Protein AF-A0A0G4GQ30-F1 (afdb_monomer)

Nearest PDB structures (foldseek):
  1yn9-assembly1_A  TM=5.315E-01  e=9.482E-03  Autographa californica nucleopolyhedrovirus
  4jmk-assembly1_A  TM=5.153E-01  e=1.450E-02  Homo sapiens
  6g85-assembly1_A  TM=5.962E-01  e=6.216E-02  Saccharomyces cerevisiae S288C
  6g85-assembly1_B  TM=5.028E-01  e=2.502E-02  Saccharomyces cerevisiae S288C
  3qi7-assembly2_B  TM=3.584E-01  e=1.852E-01  Clostridioides difficile 630

InterPro domains:
  IPR016130 Protein-tyrosine phosphatase, active site [PS00383] (179-189)
  IPR029021 Protein-tyrosine phosphatase-like [G3DSA:3.90.190.10] (105-233)
  IPR029021 Protein-tyrosine phosphatase-like [SSF52799] (145-229)

Foldseek 3Di:
DDDDDDDDDDDDPPPPPDVAFDEWDLVLWAWQDADPVQLATEIEGAQQWDQDPVRDIARNVVVVLVSVQVNCVVVVHHRDPDAAEEEEEQADPVVDPNSVVSVVNVVVVCVVCVRNHDYHDQHDDFAPDALVVDDPVVSLVCLQVVCPPPPSSLVVVLVVVVCVNVDHDPVSHYYYYYYHYRGSAQRVLLSSLLNCLVPHPAANVRSVVVSVVSPHDDVRSVRRSLSSQSSCVNHVVRNRPRDDPVDDPPPDPDPDPPDD

pLDDT: mean 89.74, std 17.44, range [36.84, 98.88]

Organism: Vitrella brassicaformis (strain CCMP3155) (NCBI:txid1169540)

Sequence (260 aa):
MMWILFASVVVALLVSVSASVEDLNYARVRLLDHNSTTGHFLFRGNQPQRRGSDGHEQFAWSVLYEYLYSRAREQSLILDASFELWVFSLLLPSNGEGESAALELEQDFFSENPEVGKLHEWPLKGDEKRPYSLPEAERNRLASSLPEWQVDHLNKKVTSLHELLHKVNPAGVSRVLYFHCGHGQDRTGELAGAYRLKYTTDSFADVWRENKEMGMDVPENINALLWYCLYLEQSEGMPRGCYDVSKPPAQAPETAEVFS

Structure (mmCIF, N/CA/C/O backbone):
data_AF-A0A0G4GQ30-F1
#
_entry.id   AF-A0A0G4GQ30-F1
#
loop_
_atom_site.group_PDB
_atom_site.id
_atom_site.type_symbol
_atom_site.label_atom_id
_atom_site.label_alt_id
_atom_site.label_comp_id
_atom_site.label_asym_id
_atom_site.label_entity_id
_atom_s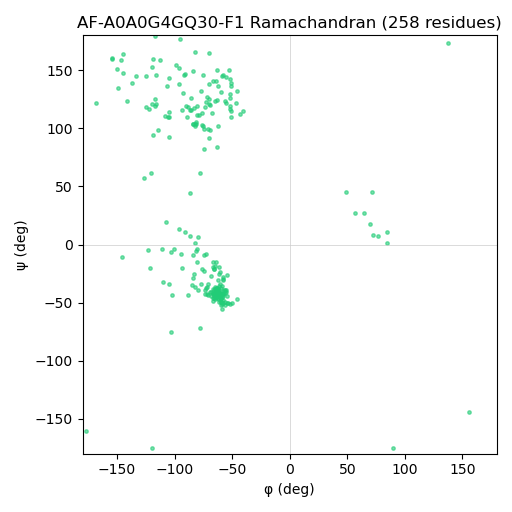ite.label_seq_id
_atom_site.pdbx_PDB_ins_code
_atom_site.Cartn_x
_atom_site.Cartn_y
_atom_site.Cartn_z
_atom_site.occupancy
_atom_site.B_iso_or_equiv
_atom_site.auth_seq_id
_atom_site.auth_comp_id
_atom_site.auth_asym_id
_atom_site.auth_atom_id
_atom_site.pdbx_PDB_model_num
ATOM 1 N N . MET A 1 1 ? 59.679 -22.567 42.091 1.00 39.69 1 MET A N 1
ATOM 2 C CA . MET A 1 1 ? 59.368 -22.515 40.642 1.00 39.69 1 MET A CA 1
ATOM 3 C C . MET A 1 1 ? 58.334 -23.600 40.402 1.00 39.69 1 MET A C 1
ATOM 5 O O . MET A 1 1 ? 58.617 -24.719 40.777 1.00 39.69 1 MET A O 1
ATOM 9 N N . MET A 1 2 ? 57.118 -23.394 39.912 1.00 38.12 2 MET A N 1
ATOM 10 C CA . MET A 1 2 ? 56.552 -22.336 39.084 1.00 38.12 2 MET A CA 1
ATOM 11 C C . MET A 1 2 ? 55.026 -22.559 39.133 1.00 38.12 2 MET A C 1
ATOM 13 O O . MET A 1 2 ? 54.581 -23.658 38.822 1.00 38.12 2 MET A O 1
ATOM 17 N N . TRP A 1 3 ? 54.240 -21.578 39.582 1.00 37.69 3 TRP A N 1
ATOM 18 C CA . TRP A 1 3 ? 52.775 -21.625 39.493 1.00 37.69 3 TRP A CA 1
ATOM 19 C C . TRP A 1 3 ? 52.373 -20.905 38.205 1.00 37.69 3 TRP A C 1
ATOM 21 O O . TRP A 1 3 ? 52.654 -19.717 38.060 1.00 37.69 3 TRP A O 1
ATOM 31 N N . ILE A 1 4 ? 51.776 -21.624 37.254 1.00 47.50 4 ILE A N 1
ATOM 32 C CA . ILE A 1 4 ? 51.250 -21.048 36.012 1.00 47.50 4 ILE A CA 1
ATOM 33 C C . ILE A 1 4 ? 49.800 -20.635 36.279 1.00 47.50 4 ILE A C 1
ATOM 35 O O . ILE A 1 4 ? 48.926 -21.479 36.464 1.00 47.50 4 ILE A O 1
ATOM 39 N N . LEU A 1 5 ? 49.566 -19.324 36.329 1.00 46.81 5 LEU A N 1
ATOM 40 C CA . LEU A 1 5 ? 48.243 -18.705 36.326 1.00 46.81 5 LEU A CA 1
ATOM 41 C C . LEU A 1 5 ? 47.686 -18.743 34.897 1.00 46.81 5 LEU A C 1
ATOM 43 O O . LEU A 1 5 ? 48.203 -18.064 34.013 1.00 46.81 5 LEU A O 1
ATOM 47 N N . PHE A 1 6 ? 46.625 -19.516 34.673 1.00 44.44 6 PHE A N 1
ATOM 48 C CA . PHE A 1 6 ? 45.812 -19.412 33.461 1.00 44.44 6 PHE A CA 1
ATOM 49 C C . PHE A 1 6 ? 44.811 -18.263 33.626 1.00 44.44 6 PHE A C 1
ATOM 51 O O . PHE A 1 6 ? 43.806 -18.394 34.323 1.00 44.44 6 PHE A O 1
ATOM 58 N N . ALA A 1 7 ? 45.087 -17.128 32.985 1.00 46.69 7 ALA A N 1
ATOM 59 C CA . ALA A 1 7 ? 44.111 -16.061 32.805 1.00 46.69 7 ALA A CA 1
ATOM 60 C C . ALA A 1 7 ? 43.201 -16.417 31.620 1.00 46.69 7 ALA A C 1
ATOM 62 O O . ALA A 1 7 ? 43.647 -16.445 30.475 1.00 46.69 7 ALA A O 1
ATOM 63 N N . SER A 1 8 ? 41.931 -16.714 31.897 1.00 47.38 8 SER A N 1
ATOM 64 C CA . SER A 1 8 ? 40.913 -16.912 30.861 1.00 47.38 8 SER A CA 1
ATOM 65 C C . SER A 1 8 ? 40.355 -15.551 30.450 1.00 47.38 8 SER A C 1
ATOM 67 O O . SER A 1 8 ? 39.584 -14.945 31.190 1.00 47.38 8 SER A O 1
ATOM 69 N N . VAL A 1 9 ? 40.769 -15.056 29.284 1.00 47.81 9 VAL A N 1
ATOM 70 C CA . VAL A 1 9 ? 40.166 -13.881 28.644 1.00 47.81 9 VAL A CA 1
ATOM 71 C C . VAL A 1 9 ? 38.905 -14.349 27.921 1.00 47.81 9 VAL A C 1
ATOM 73 O O . VAL A 1 9 ? 38.982 -15.007 26.887 1.00 47.81 9 VAL A O 1
ATOM 76 N N . VAL A 1 10 ? 37.737 -14.035 28.480 1.00 49.97 10 VAL A N 1
ATOM 77 C CA . VAL A 1 10 ? 36.449 -14.205 27.798 1.00 49.97 10 VAL A CA 1
ATOM 78 C C . VAL A 1 10 ? 36.229 -12.974 26.922 1.00 49.97 10 VAL A C 1
ATOM 80 O O . VAL A 1 10 ? 35.916 -11.897 27.423 1.00 49.97 10 VAL A O 1
ATOM 83 N N . VAL A 1 11 ? 36.428 -13.119 25.611 1.00 50.41 11 VAL A N 1
ATOM 84 C CA . VAL A 1 11 ? 36.052 -12.100 24.622 1.00 50.41 11 VAL A CA 1
ATOM 85 C C . VAL A 1 11 ? 34.562 -12.264 24.335 1.00 50.41 11 VAL A C 1
ATOM 87 O O . VAL A 1 11 ? 34.153 -13.199 23.650 1.00 50.41 11 VAL A O 1
ATOM 90 N N . ALA A 1 12 ? 33.740 -11.374 24.886 1.00 49.25 12 ALA A N 1
ATOM 91 C CA . ALA A 1 12 ? 32.333 -11.274 24.523 1.00 49.25 12 ALA A CA 1
ATOM 92 C C . ALA A 1 12 ? 32.218 -10.570 23.161 1.00 49.25 12 ALA A C 1
ATOM 94 O O . ALA A 1 12 ? 32.368 -9.353 23.064 1.00 49.25 12 ALA A O 1
ATOM 95 N N . LEU A 1 13 ? 31.983 -11.344 22.100 1.00 45.12 13 LEU A N 1
ATOM 96 C CA . LEU A 1 13 ? 31.578 -10.827 20.793 1.00 45.12 13 LEU A CA 1
ATOM 97 C C . LEU A 1 13 ? 30.132 -10.326 20.898 1.00 45.12 13 LEU A C 1
ATOM 99 O O . LEU A 1 13 ? 29.185 -11.109 20.858 1.00 45.12 13 LEU A O 1
ATOM 103 N N . LEU A 1 14 ? 29.972 -9.013 21.058 1.00 42.91 14 LEU A N 1
ATOM 104 C CA . LEU A 1 14 ? 28.704 -8.327 20.830 1.00 42.91 14 LEU A CA 1
ATOM 105 C C . LEU A 1 14 ? 28.423 -8.363 19.325 1.00 42.91 14 LEU A C 1
ATOM 107 O O . LEU A 1 14 ? 28.982 -7.580 18.561 1.00 42.91 14 LEU A O 1
ATOM 111 N N . VAL A 1 15 ? 27.592 -9.309 18.890 1.00 42.72 15 VAL A N 1
ATOM 112 C CA . VAL A 1 15 ? 27.007 -9.276 17.548 1.00 42.72 15 VAL A CA 1
ATOM 113 C C . VAL A 1 15 ? 25.931 -8.199 17.573 1.00 42.72 15 VAL A C 1
ATOM 115 O O . VAL A 1 15 ? 24.832 -8.412 18.081 1.00 42.72 15 VAL A O 1
ATOM 118 N N . SER A 1 16 ? 26.275 -7.017 17.071 1.00 42.69 16 SER A N 1
ATOM 119 C CA . SER A 1 16 ? 25.316 -5.962 16.769 1.00 42.69 16 SER A CA 1
ATOM 120 C C . SER A 1 16 ? 24.376 -6.487 15.686 1.00 42.69 16 SER A C 1
ATOM 122 O O . SER A 1 16 ? 24.755 -6.570 14.519 1.00 42.69 16 SER A O 1
ATOM 124 N N . VAL A 1 17 ? 23.165 -6.894 16.064 1.00 42.84 17 VAL A N 1
ATOM 125 C CA . VAL A 1 17 ? 22.095 -7.166 15.100 1.00 42.84 17 VAL A CA 1
ATOM 126 C C . VAL A 1 17 ? 21.602 -5.805 14.620 1.00 42.84 17 VAL A C 1
ATOM 128 O O . VAL A 1 17 ? 20.655 -5.245 15.164 1.00 42.84 17 VAL A O 1
ATOM 131 N N . SER A 1 18 ? 22.310 -5.217 13.658 1.00 46.53 18 SER A N 1
ATOM 132 C CA . SER A 1 18 ? 21.773 -4.088 12.906 1.00 46.53 18 SER A CA 1
ATOM 133 C C . SER A 1 18 ? 20.502 -4.575 12.220 1.00 46.53 18 SER A C 1
ATOM 135 O O . SER A 1 18 ? 20.513 -5.650 11.620 1.00 46.53 18 SER A O 1
ATOM 137 N N . ALA A 1 19 ? 19.410 -3.821 12.336 1.00 53.28 19 ALA A N 1
ATOM 138 C CA . ALA A 1 19 ? 18.174 -4.088 11.612 1.00 53.28 19 ALA A CA 1
ATOM 139 C C . ALA A 1 19 ? 18.445 -3.947 10.103 1.00 53.28 19 ALA A C 1
ATOM 141 O O . ALA A 1 19 ? 18.303 -2.870 9.530 1.00 53.28 19 ALA A O 1
ATOM 142 N N . SER A 1 20 ? 18.945 -5.015 9.481 1.00 62.19 20 SER A N 1
ATOM 143 C CA . SER A 1 20 ? 19.191 -5.082 8.048 1.00 62.19 20 SER A CA 1
ATOM 144 C C . SER A 1 20 ? 17.868 -5.304 7.341 1.00 62.19 20 SER A C 1
ATOM 146 O O . SER A 1 20 ? 17.113 -6.201 7.713 1.00 62.19 20 SER A O 1
ATOM 148 N N . VAL A 1 21 ? 17.614 -4.515 6.309 1.00 71.19 21 VAL A N 1
ATOM 149 C CA . VAL A 1 21 ? 16.508 -4.755 5.391 1.00 71.19 21 VAL A CA 1
ATOM 150 C C . VAL A 1 21 ? 16.777 -6.051 4.602 1.00 71.19 21 VAL A C 1
ATOM 152 O O . VAL A 1 21 ? 17.925 -6.349 4.274 1.00 71.19 21 VAL A O 1
ATOM 155 N N . GLU A 1 22 ? 15.742 -6.863 4.372 1.00 81.75 22 GLU A N 1
ATOM 156 C CA . GLU A 1 22 ? 15.846 -8.144 3.652 1.00 81.75 22 GLU A CA 1
ATOM 157 C C . GLU A 1 22 ? 15.987 -7.911 2.141 1.00 81.75 22 GLU A C 1
ATOM 159 O O . GLU A 1 22 ? 15.368 -6.997 1.589 1.00 81.75 22 GLU A O 1
ATOM 164 N N . ASP A 1 23 ? 16.742 -8.782 1.465 1.00 92.75 23 ASP A N 1
ATOM 165 C CA . ASP A 1 23 ? 16.734 -8.874 0.004 1.00 92.75 23 ASP A CA 1
ATOM 166 C C . ASP A 1 23 ? 15.301 -9.047 -0.534 1.00 92.75 23 ASP A C 1
ATOM 168 O O . ASP A 1 23 ? 14.418 -9.642 0.097 1.00 92.75 23 ASP A O 1
ATOM 172 N N . LEU A 1 24 ? 15.062 -8.553 -1.747 1.00 97.19 24 LEU A N 1
ATOM 173 C CA . LEU A 1 24 ? 13.769 -8.640 -2.410 1.00 97.19 24 LEU A CA 1
ATOM 174 C C . LEU A 1 24 ? 13.287 -10.096 -2.503 1.00 97.19 24 LEU A C 1
ATOM 176 O O . LEU A 1 24 ? 13.912 -10.961 -3.124 1.00 97.19 24 LEU A O 1
ATOM 180 N N . ASN A 1 25 ? 12.113 -10.352 -1.932 1.00 96.81 25 ASN A N 1
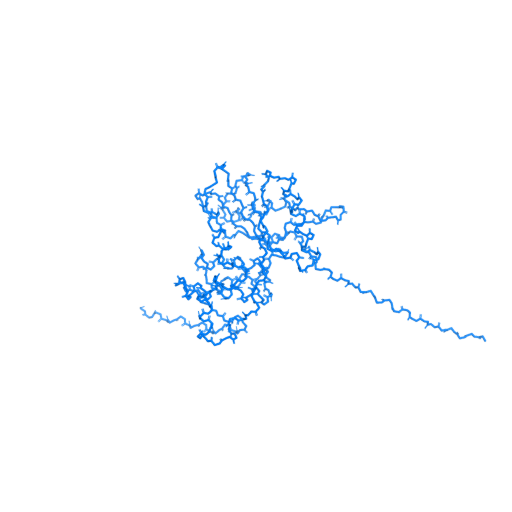ATOM 181 C CA . ASN A 1 25 ? 11.595 -11.693 -1.722 1.00 96.81 25 ASN A CA 1
ATOM 182 C C . ASN A 1 25 ? 10.310 -11.911 -2.533 1.00 96.81 25 ASN A C 1
ATOM 184 O O . ASN A 1 25 ? 9.297 -11.235 -2.330 1.00 96.81 25 ASN A O 1
ATOM 188 N N . TYR A 1 26 ? 10.321 -12.908 -3.428 1.00 97.75 26 TYR A N 1
ATOM 189 C CA . TYR A 1 26 ? 9.178 -13.193 -4.303 1.00 97.75 26 TYR A CA 1
ATOM 190 C C . TYR A 1 26 ? 7.886 -13.427 -3.519 1.00 97.75 26 TYR A C 1
ATOM 192 O O . TYR A 1 26 ? 6.822 -12.959 -3.921 1.00 97.75 26 TYR A O 1
ATOM 200 N N . ALA A 1 27 ? 7.957 -14.117 -2.376 1.00 96.75 27 ALA A N 1
ATOM 201 C CA . ALA A 1 27 ? 6.789 -14.428 -1.553 1.00 96.75 27 ALA A CA 1
ATOM 202 C C . ALA A 1 27 ? 6.134 -13.178 -0.940 1.00 96.75 27 ALA A C 1
ATOM 204 O O . ALA A 1 27 ? 4.951 -13.229 -0.583 1.00 96.75 27 ALA A O 1
ATOM 205 N N . ARG A 1 28 ? 6.878 -12.067 -0.842 1.00 97.38 28 ARG A N 1
ATOM 206 C CA . ARG A 1 28 ? 6.394 -10.781 -0.330 1.00 97.38 28 ARG A CA 1
ATOM 207 C C . ARG A 1 28 ? 5.715 -9.945 -1.403 1.00 97.38 28 ARG A C 1
ATOM 209 O O . ARG A 1 28 ? 4.732 -9.277 -1.095 1.00 97.38 28 ARG A O 1
ATOM 216 N N . VAL A 1 29 ? 6.197 -10.016 -2.644 1.00 98.50 29 VAL A N 1
ATOM 217 C CA . VAL A 1 29 ? 5.595 -9.294 -3.768 1.00 98.50 29 VAL A CA 1
ATOM 218 C C . VAL A 1 29 ? 4.238 -9.907 -4.098 1.00 98.50 29 VAL A C 1
ATOM 220 O O . VAL A 1 29 ? 4.172 -11.089 -4.424 1.00 98.50 29 VAL A O 1
ATOM 223 N N . ARG A 1 30 ? 3.150 -9.137 -4.019 1.00 98.19 30 ARG A N 1
ATOM 224 C CA . ARG A 1 30 ? 1.782 -9.593 -4.328 1.00 98.19 30 ARG A CA 1
ATOM 225 C C . ARG A 1 30 ? 1.045 -8.545 -5.144 1.00 98.19 30 ARG A C 1
ATOM 227 O O . ARG A 1 30 ? 1.142 -7.357 -4.842 1.00 98.19 30 ARG A O 1
ATOM 234 N N . LEU A 1 31 ? 0.291 -8.999 -6.143 1.00 98.50 31 LEU A N 1
ATOM 235 C CA . LEU A 1 31 ? -0.694 -8.157 -6.810 1.00 98.50 31 LEU A CA 1
ATOM 236 C C . LEU A 1 31 ? -1.871 -7.938 -5.857 1.00 98.50 31 LEU A C 1
ATOM 238 O O . LEU A 1 31 ? -2.415 -8.909 -5.337 1.00 98.50 31 LEU A O 1
ATOM 242 N N . LEU A 1 32 ? -2.235 -6.679 -5.630 1.00 97.88 32 LEU A N 1
ATOM 243 C CA . LEU A 1 32 ? -3.376 -6.298 -4.801 1.00 97.88 32 LEU A CA 1
ATOM 244 C C . LEU A 1 32 ? -4.589 -5.897 -5.626 1.00 97.88 32 LEU A C 1
ATOM 246 O O . LEU A 1 32 ? -5.697 -6.288 -5.280 1.00 97.88 32 LEU A O 1
ATOM 250 N N . ASP A 1 33 ? -4.382 -5.110 -6.680 1.00 98.38 33 ASP A N 1
ATOM 251 C CA . ASP A 1 33 ? -5.468 -4.641 -7.539 1.00 98.38 33 ASP A CA 1
ATOM 252 C C . ASP A 1 33 ? -4.954 -4.317 -8.949 1.00 98.38 33 ASP A C 1
ATOM 254 O O . ASP A 1 33 ? -3.759 -4.096 -9.166 1.00 98.38 33 ASP A O 1
ATOM 258 N N . HIS A 1 34 ? -5.861 -4.298 -9.917 1.00 98.31 34 HIS A N 1
ATOM 259 C CA . HIS A 1 34 ? -5.592 -3.974 -11.308 1.00 98.31 34 HIS A CA 1
ATOM 260 C C . HIS A 1 34 ? -6.814 -3.310 -11.942 1.00 98.31 34 HIS A C 1
ATOM 262 O O . HIS A 1 34 ? -7.939 -3.805 -11.848 1.00 98.31 34 HIS A O 1
ATOM 268 N N . ASN A 1 35 ? -6.577 -2.227 -12.679 1.00 97.88 35 ASN A N 1
ATOM 269 C CA . ASN A 1 35 ? -7.620 -1.559 -13.437 1.00 97.88 35 ASN A CA 1
ATOM 270 C C . ASN A 1 35 ? -7.474 -1.849 -14.937 1.00 97.88 35 ASN A C 1
ATOM 272 O O . ASN A 1 35 ? -6.600 -1.315 -15.611 1.00 97.88 35 ASN A O 1
ATOM 276 N N . SER A 1 36 ? -8.401 -2.644 -15.474 1.00 95.88 36 SER A N 1
ATOM 277 C CA . SER A 1 36 ? -8.409 -3.0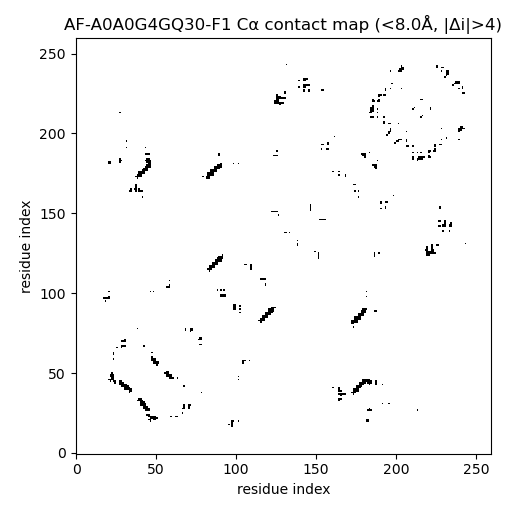39 -16.892 1.00 95.88 36 SER A CA 1
ATOM 278 C C . SER A 1 36 ? -8.677 -1.899 -17.880 1.00 95.88 36 SER A C 1
ATOM 280 O O . SER A 1 36 ? -8.356 -2.032 -19.057 1.00 95.88 36 SER A O 1
ATOM 282 N N . THR A 1 37 ? -9.249 -0.783 -17.425 1.00 95.25 37 THR A N 1
ATOM 283 C CA . THR A 1 37 ? -9.496 0.396 -18.266 1.00 95.25 37 THR A CA 1
ATOM 284 C C . THR A 1 37 ? -8.225 1.223 -18.443 1.00 95.25 37 THR A C 1
ATOM 286 O O . THR A 1 37 ? -7.986 1.755 -19.524 1.00 95.25 37 THR A O 1
ATOM 289 N N . THR A 1 38 ? -7.418 1.364 -17.390 1.00 96.62 38 THR A N 1
ATOM 290 C CA . THR A 1 38 ? -6.172 2.143 -17.425 1.00 96.62 38 THR A CA 1
ATOM 291 C C . THR A 1 38 ? -4.939 1.302 -17.738 1.00 96.62 38 THR A C 1
ATOM 293 O O . THR A 1 38 ? -3.936 1.877 -18.152 1.00 96.62 38 THR A O 1
ATOM 296 N N . GLY A 1 39 ? -5.010 -0.019 -17.547 1.00 96.75 39 GLY A N 1
ATOM 297 C CA . GLY A 1 39 ? -3.868 -0.933 -17.620 1.00 96.75 39 GLY A CA 1
ATOM 298 C C . GLY A 1 39 ? -2.964 -0.877 -16.384 1.00 96.75 39 GLY A C 1
ATOM 299 O O . GLY A 1 39 ? -1.889 -1.470 -16.378 1.00 96.75 39 GLY A O 1
ATOM 300 N N . HIS A 1 40 ? -3.363 -0.152 -15.334 1.00 98.44 40 HIS A N 1
ATOM 301 C CA . HIS A 1 40 ? -2.518 0.056 -14.159 1.00 98.44 40 HIS A CA 1
ATOM 302 C C . HIS A 1 40 ? -2.632 -1.101 -13.172 1.00 98.44 40 HIS A C 1
ATOM 304 O O . HIS A 1 40 ? -3.696 -1.701 -13.005 1.00 98.44 40 HIS A O 1
ATOM 310 N N . PHE A 1 41 ? -1.544 -1.351 -12.451 1.00 98.75 41 PHE A N 1
ATOM 311 C CA . PHE A 1 41 ? -1.453 -2.397 -11.439 1.00 98.75 41 PHE A CA 1
ATOM 312 C C . PHE A 1 41 ? -1.022 -1.816 -10.094 1.00 98.75 41 PHE A C 1
ATOM 314 O O . PHE A 1 41 ? -0.197 -0.904 -10.040 1.00 98.75 41 PHE A O 1
ATOM 321 N N . LEU A 1 42 ? -1.542 -2.381 -9.008 1.00 98.88 42 LEU A N 1
ATOM 322 C CA . LEU A 1 42 ? -1.145 -2.079 -7.639 1.00 98.88 42 LEU A CA 1
ATOM 323 C C . LEU A 1 42 ? -0.562 -3.327 -6.987 1.00 98.88 42 LEU A C 1
ATOM 325 O O . LEU A 1 42 ? -1.252 -4.328 -6.803 1.00 98.88 42 LEU A O 1
ATOM 329 N N . PHE A 1 43 ? 0.694 -3.241 -6.577 1.00 98.88 43 PHE A N 1
ATOM 330 C CA . PHE A 1 43 ? 1.420 -4.297 -5.895 1.00 98.88 43 PHE A CA 1
ATOM 331 C C . PHE A 1 43 ? 1.875 -3.847 -4.507 1.00 98.88 43 PHE A C 1
ATOM 333 O O . PHE A 1 43 ? 2.147 -2.671 -4.257 1.00 98.88 43 PHE A O 1
ATOM 340 N N . ARG A 1 44 ? 2.020 -4.830 -3.620 1.00 98.69 44 ARG A N 1
ATOM 341 C CA . ARG A 1 44 ? 2.743 -4.706 -2.349 1.00 98.69 44 ARG A CA 1
ATOM 342 C C . ARG A 1 44 ? 4.000 -5.563 -2.370 1.00 98.69 44 ARG A C 1
ATOM 344 O O . ARG A 1 44 ? 4.021 -6.563 -3.085 1.00 98.69 44 ARG A O 1
ATOM 351 N N . GLY A 1 45 ? 4.974 -5.261 -1.519 1.00 98.31 45 GLY A N 1
ATOM 352 C CA . GLY A 1 45 ? 6.080 -6.175 -1.226 1.00 98.31 45 GLY A CA 1
ATOM 353 C C . GLY A 1 45 ? 7.051 -5.657 -0.172 1.00 98.31 45 GLY A C 1
ATOM 354 O O . GLY A 1 45 ? 6.681 -4.807 0.638 1.00 98.31 45 GLY A O 1
ATOM 355 N N . ASN A 1 46 ? 8.261 -6.217 -0.141 1.00 98.25 46 ASN A N 1
ATOM 356 C CA . ASN A 1 46 ? 9.367 -5.743 0.696 1.00 98.25 46 ASN A CA 1
ATOM 357 C C . ASN A 1 46 ? 10.293 -4.796 -0.081 1.00 98.25 46 ASN A C 1
ATOM 359 O O . ASN A 1 46 ? 10.060 -4.544 -1.266 1.00 98.25 46 ASN A O 1
ATOM 363 N N . GLN A 1 47 ? 11.311 -4.246 0.580 1.00 97.62 47 GLN A N 1
ATOM 364 C CA . GLN A 1 47 ? 12.257 -3.338 -0.064 1.00 97.62 47 GLN A CA 1
ATOM 365 C C . GLN A 1 47 ? 12.824 -3.955 -1.350 1.00 97.62 47 GLN A C 1
ATOM 367 O O . GLN A 1 47 ? 13.311 -5.089 -1.315 1.00 97.62 47 GLN A O 1
ATOM 372 N N . PRO A 1 48 ? 12.796 -3.239 -2.484 1.00 97.31 48 PRO A N 1
ATOM 373 C CA . PRO A 1 48 ? 13.383 -3.711 -3.730 1.00 97.31 48 PRO A CA 1
ATOM 374 C C . PRO A 1 48 ? 14.905 -3.539 -3.714 1.00 97.31 48 PRO A C 1
ATOM 376 O O . PRO A 1 48 ? 15.472 -2.830 -4.539 1.00 97.31 48 PRO A O 1
ATOM 379 N N . GLN A 1 49 ? 15.574 -4.213 -2.782 1.00 96.06 49 GLN A N 1
ATOM 380 C CA . GLN A 1 49 ? 17.029 -4.237 -2.672 1.00 96.06 49 GLN A CA 1
ATOM 381 C C . GLN A 1 49 ? 17.575 -5.652 -2.830 1.00 96.06 49 GLN A C 1
ATOM 383 O O . GLN A 1 49 ? 16.859 -6.642 -2.679 1.00 96.06 49 GLN A O 1
ATOM 388 N N . ARG A 1 50 ? 18.856 -5.744 -3.157 1.00 94.31 50 ARG A N 1
ATOM 389 C CA . ARG A 1 50 ? 19.613 -6.989 -3.130 1.00 94.31 50 ARG A CA 1
ATOM 390 C C . ARG A 1 50 ? 21.071 -6.691 -2.833 1.00 94.31 50 ARG A C 1
ATOM 392 O O . ARG A 1 50 ? 21.599 -5.686 -3.318 1.00 94.31 50 ARG A O 1
ATOM 399 N N . ARG A 1 51 ? 21.758 -7.635 -2.203 1.00 91.00 51 ARG A N 1
ATOM 400 C CA . ARG A 1 51 ? 23.216 -7.573 -2.115 1.00 91.00 51 ARG A CA 1
ATOM 401 C C . ARG A 1 51 ? 23.889 -7.893 -3.455 1.00 91.00 51 ARG A C 1
ATOM 403 O O . ARG A 1 51 ? 23.695 -8.963 -4.036 1.00 91.00 51 ARG A O 1
ATOM 410 N N . GLY A 1 52 ? 24.703 -6.962 -3.940 1.00 86.00 52 GLY A N 1
ATOM 411 C CA . GLY A 1 52 ? 25.563 -7.115 -5.109 1.00 86.00 52 GLY A CA 1
ATOM 412 C C . GLY A 1 52 ? 26.730 -8.076 -4.868 1.00 86.00 52 GLY A C 1
ATOM 413 O O . GLY A 1 52 ? 27.079 -8.418 -3.738 1.00 86.00 52 GLY A O 1
ATOM 414 N N . SER A 1 53 ? 27.378 -8.514 -5.952 1.00 84.88 53 SER A N 1
ATOM 415 C CA . SER A 1 53 ? 28.563 -9.387 -5.884 1.00 84.88 53 SER A CA 1
ATOM 416 C C . SER A 1 53 ? 29.784 -8.716 -5.246 1.00 84.88 53 SER A C 1
ATOM 418 O O . SER A 1 53 ? 30.706 -9.397 -4.808 1.00 84.88 53 SER A O 1
ATOM 420 N N . ASP A 1 54 ? 29.795 -7.386 -5.227 1.00 86.88 54 ASP A N 1
ATOM 421 C CA . ASP A 1 54 ? 30.770 -6.529 -4.549 1.00 86.88 54 ASP A CA 1
ATOM 422 C C . ASP A 1 54 ? 30.484 -6.371 -3.044 1.00 86.88 54 ASP A C 1
ATOM 424 O O . ASP A 1 54 ? 31.281 -5.774 -2.326 1.00 86.88 54 ASP A O 1
ATOM 428 N N . GLY A 1 55 ? 29.377 -6.939 -2.556 1.00 85.38 55 GLY A N 1
ATOM 429 C CA . GLY A 1 55 ? 28.949 -6.863 -1.164 1.00 85.38 55 GLY A CA 1
ATOM 430 C C . GLY A 1 55 ? 28.156 -5.603 -0.815 1.00 85.38 55 GLY A C 1
ATOM 431 O O . GLY A 1 55 ? 27.758 -5.471 0.342 1.00 85.38 55 GLY A O 1
ATOM 432 N N . HIS A 1 56 ? 27.901 -4.712 -1.777 1.00 87.81 56 HIS A N 1
ATOM 433 C CA . HIS A 1 56 ? 27.111 -3.499 -1.572 1.00 87.81 56 HIS A CA 1
ATOM 434 C C . HIS A 1 56 ? 25.633 -3.739 -1.894 1.00 87.81 56 HIS A C 1
ATOM 436 O O . HIS A 1 56 ? 25.299 -4.521 -2.782 1.00 87.81 56 HIS A O 1
ATOM 442 N N . GLU A 1 57 ? 24.735 -3.075 -1.168 1.00 93.25 57 GLU A N 1
ATOM 443 C CA . GLU A 1 57 ? 23.302 -3.120 -1.471 1.00 93.25 57 GLU A CA 1
ATOM 444 C C . GLU A 1 57 ? 23.013 -2.354 -2.770 1.00 93.25 57 GLU A C 1
ATOM 446 O O . GLU A 1 57 ? 23.583 -1.294 -3.024 1.00 93.25 57 GLU A O 1
ATOM 451 N N . GLN A 1 58 ? 22.146 -2.913 -3.611 1.00 94.75 58 GLN A N 1
ATOM 452 C CA . GLN A 1 58 ? 21.762 -2.358 -4.908 1.00 94.75 58 GLN A CA 1
ATOM 453 C C . GLN A 1 58 ? 20.244 -2.403 -5.072 1.00 94.75 58 GLN A C 1
ATOM 455 O O . GLN A 1 58 ? 19.601 -3.371 -4.655 1.00 94.75 58 GLN A O 1
ATOM 460 N N . PHE A 1 59 ? 19.668 -1.404 -5.745 1.00 97.06 59 PHE A N 1
ATOM 461 C CA . PHE A 1 59 ? 18.252 -1.433 -6.094 1.00 97.06 59 PHE A CA 1
ATOM 462 C C . PHE A 1 59 ? 17.993 -2.587 -7.075 1.00 97.06 59 PHE A C 1
ATOM 464 O O . PHE A 1 59 ? 18.605 -2.697 -8.141 1.00 97.06 59 PHE A O 1
ATOM 471 N N . ALA A 1 60 ? 17.087 -3.488 -6.714 1.00 97.25 60 ALA A N 1
ATOM 472 C CA . ALA A 1 60 ? 16.862 -4.758 -7.392 1.00 97.25 60 ALA A CA 1
ATOM 473 C C . ALA A 1 60 ? 15.878 -4.639 -8.571 1.00 97.25 60 ALA A C 1
ATOM 475 O O . ALA A 1 60 ? 15.003 -5.490 -8.725 1.00 97.25 60 ALA A O 1
ATOM 476 N N . TRP A 1 61 ? 16.014 -3.610 -9.417 1.00 96.94 61 TRP A N 1
ATOM 477 C CA . TRP A 1 61 ? 15.051 -3.298 -10.488 1.00 96.94 61 TRP A CA 1
ATOM 478 C C . TRP A 1 61 ? 14.730 -4.491 -11.395 1.00 96.94 61 TRP A C 1
ATOM 480 O O . TRP A 1 61 ? 13.562 -4.822 -11.577 1.00 96.94 61 TRP A O 1
ATOM 490 N N . SER A 1 62 ? 15.747 -5.174 -11.926 1.00 95.56 62 SER A N 1
ATOM 491 C CA . SER A 1 62 ? 15.533 -6.303 -12.842 1.00 95.56 62 SER A CA 1
ATOM 492 C C . SER A 1 62 ? 14.804 -7.471 -12.178 1.00 95.56 62 SER A C 1
ATOM 494 O O . SER A 1 62 ? 13.943 -8.089 -12.794 1.00 95.56 62 SER A O 1
ATOM 496 N N . VAL A 1 63 ? 15.097 -7.748 -10.906 1.00 97.31 63 VAL A N 1
ATOM 497 C CA . VAL A 1 63 ? 14.422 -8.806 -10.142 1.00 97.31 63 VAL A CA 1
ATOM 498 C C . VAL A 1 63 ? 12.985 -8.397 -9.815 1.00 97.31 63 VAL A C 1
ATOM 500 O O . VAL A 1 63 ? 12.068 -9.200 -9.975 1.00 97.31 63 VAL A O 1
ATOM 503 N N . LEU A 1 64 ? 12.771 -7.141 -9.409 1.00 98.50 64 LEU A N 1
ATOM 504 C CA . LEU A 1 64 ? 11.437 -6.603 -9.154 1.00 98.50 64 LEU A CA 1
ATOM 505 C C . LEU A 1 64 ? 10.568 -6.671 -10.409 1.00 98.50 64 LEU A C 1
ATOM 507 O O . LEU A 1 64 ? 9.444 -7.154 -10.329 1.00 98.50 64 LEU A O 1
ATOM 511 N N . TYR A 1 65 ? 11.090 -6.250 -11.560 1.00 98.25 65 TYR A N 1
ATOM 512 C CA . TYR A 1 65 ? 10.393 -6.327 -12.841 1.00 98.25 65 TYR A CA 1
ATOM 513 C C . TYR A 1 65 ? 9.890 -7.750 -13.133 1.00 98.25 65 TYR A C 1
ATOM 515 O O . TYR A 1 65 ? 8.701 -7.948 -13.389 1.00 98.25 65 TYR A O 1
ATOM 523 N N . GLU A 1 66 ? 10.764 -8.755 -13.011 1.00 98.12 66 GLU A N 1
ATOM 524 C CA . GLU A 1 66 ? 10.404 -10.165 -13.218 1.00 98.12 66 GLU A CA 1
ATOM 525 C C . GLU A 1 66 ? 9.338 -10.644 -12.225 1.00 98.12 66 GLU A C 1
ATOM 527 O O . GLU A 1 66 ? 8.415 -11.382 -12.589 1.00 98.12 66 GLU A O 1
ATOM 532 N N . TYR A 1 67 ? 9.422 -10.203 -10.968 1.00 98.62 67 TYR A N 1
ATOM 533 C CA . TYR A 1 67 ? 8.435 -10.542 -9.947 1.00 98.62 67 TYR A CA 1
ATOM 534 C C . TYR A 1 67 ? 7.067 -9.927 -10.256 1.00 98.62 67 TYR A C 1
ATOM 536 O O . TYR A 1 67 ? 6.061 -10.635 -10.200 1.00 98.62 67 TYR A O 1
ATOM 544 N N . LEU A 1 68 ? 7.015 -8.647 -10.633 1.00 98.69 68 LEU A N 1
ATOM 545 C CA . LEU A 1 68 ? 5.782 -7.952 -11.019 1.00 98.69 68 LEU A CA 1
ATOM 546 C C . LEU A 1 68 ? 5.115 -8.636 -12.220 1.00 98.69 68 LEU A C 1
ATOM 548 O O . LEU A 1 68 ? 3.917 -8.930 -12.187 1.00 98.69 68 LEU A O 1
ATOM 552 N N . TYR A 1 69 ? 5.903 -8.963 -13.246 1.00 98.19 69 TYR A N 1
ATOM 553 C CA . TYR A 1 69 ? 5.418 -9.647 -14.443 1.00 98.19 69 TYR A CA 1
ATOM 554 C C . TYR A 1 69 ? 4.883 -11.050 -14.126 1.00 98.19 69 TYR A C 1
ATOM 556 O O . TYR A 1 69 ? 3.793 -11.430 -14.566 1.00 98.19 69 TYR A O 1
ATOM 564 N N . SER A 1 70 ? 5.616 -11.811 -13.309 1.00 98.31 70 SER A N 1
ATOM 565 C CA . SER A 1 70 ? 5.209 -13.153 -12.883 1.00 98.31 70 SER A CA 1
ATOM 566 C C . SER A 1 70 ? 3.909 -13.116 -12.078 1.00 98.31 70 SER A C 1
ATOM 568 O O . SER A 1 70 ? 2.993 -13.887 -12.360 1.00 98.31 70 SER A O 1
ATOM 570 N N . ARG A 1 71 ? 3.771 -12.163 -11.147 1.00 98.44 71 ARG A N 1
ATOM 571 C CA . ARG A 1 71 ? 2.552 -11.986 -10.344 1.00 98.44 71 ARG A CA 1
ATOM 572 C C . ARG A 1 71 ? 1.333 -11.587 -11.169 1.00 98.44 71 ARG A C 1
ATOM 574 O O . ARG A 1 71 ? 0.246 -12.090 -10.896 1.00 98.44 71 ARG A O 1
ATOM 581 N N . ALA A 1 72 ? 1.494 -10.735 -12.181 1.00 98.25 72 ALA A N 1
ATOM 582 C CA . ALA A 1 72 ? 0.408 -10.436 -13.113 1.00 98.25 72 ALA A CA 1
ATOM 583 C C . ALA A 1 72 ? -0.022 -11.698 -13.886 1.00 98.25 72 ALA A C 1
ATOM 585 O O . ALA A 1 72 ? -1.209 -12.029 -13.929 1.00 98.25 72 ALA A O 1
ATOM 586 N N . ARG A 1 73 ? 0.942 -12.465 -14.416 1.00 97.81 73 ARG A N 1
ATOM 587 C CA . ARG A 1 73 ? 0.664 -13.707 -15.161 1.00 97.81 73 ARG A CA 1
ATOM 588 C C . ARG A 1 73 ? 0.007 -14.797 -14.324 1.00 97.81 73 ARG A C 1
ATOM 590 O O . ARG A 1 73 ? -0.853 -15.500 -14.846 1.00 97.81 73 ARG A O 1
ATOM 597 N N . GLU A 1 74 ? 0.378 -14.941 -13.054 1.00 98.19 74 GLU A N 1
ATOM 598 C CA . GLU A 1 74 ? -0.271 -15.878 -12.124 1.00 98.19 74 GLU A CA 1
ATOM 599 C C . GLU A 1 74 ? -1.779 -15.611 -11.985 1.00 98.19 74 GLU A C 1
ATOM 601 O O . GLU A 1 74 ? -2.548 -16.540 -11.757 1.00 98.19 74 GLU A O 1
ATOM 606 N N . GLN A 1 75 ? -2.207 -14.362 -12.189 1.00 97.69 75 GLN A N 1
ATOM 607 C CA . GLN A 1 75 ? -3.611 -13.937 -12.181 1.00 97.69 75 GLN A CA 1
ATOM 608 C C . GLN A 1 75 ? -4.223 -13.873 -13.592 1.00 97.69 75 GLN A C 1
ATOM 610 O O . GLN A 1 75 ? -5.300 -13.315 -13.782 1.00 97.69 75 GLN A O 1
ATOM 615 N N . SER A 1 76 ? -3.553 -14.448 -14.599 1.00 97.75 76 SER A N 1
ATOM 616 C CA . SER A 1 76 ? -3.946 -14.377 -16.017 1.00 97.75 76 SER A CA 1
ATOM 617 C C . SER A 1 76 ? -4.084 -12.945 -16.558 1.00 97.75 76 SER A C 1
ATOM 619 O O . SER A 1 76 ? -4.835 -12.706 -17.503 1.00 97.75 76 SER A O 1
ATOM 621 N N . LEU A 1 77 ? -3.348 -11.995 -15.976 1.00 97.69 77 LEU A N 1
ATOM 622 C CA . LEU A 1 77 ? -3.274 -10.609 -16.429 1.00 97.69 77 LEU A CA 1
ATOM 623 C C . LEU A 1 77 ? -2.013 -10.386 -17.268 1.00 97.69 77 LEU A C 1
ATOM 625 O O . LEU A 1 77 ? -1.004 -11.080 -17.116 1.00 97.69 77 LEU A O 1
ATOM 629 N N . ILE A 1 78 ? -2.074 -9.395 -18.154 1.00 95.62 78 ILE A N 1
ATOM 630 C CA . ILE A 1 78 ? -0.962 -9.000 -19.018 1.00 95.62 78 ILE A CA 1
ATOM 631 C C . ILE A 1 78 ? -0.439 -7.662 -18.508 1.00 95.62 78 ILE A C 1
ATOM 633 O O . ILE A 1 78 ? -1.124 -6.652 -18.628 1.00 95.62 78 ILE A O 1
ATOM 637 N N . LEU A 1 79 ? 0.763 -7.672 -17.936 1.00 96.00 79 LEU A N 1
ATOM 638 C CA . LEU A 1 79 ? 1.517 -6.453 -17.672 1.00 96.00 79 LEU A CA 1
ATOM 639 C C . LEU A 1 79 ? 2.309 -6.099 -18.932 1.00 96.00 79 LEU A C 1
ATOM 641 O O . LEU A 1 79 ? 3.036 -6.945 -19.460 1.00 96.00 79 LEU A O 1
ATOM 645 N N . ASP A 1 80 ? 2.155 -4.872 -19.423 1.00 92.94 80 ASP A N 1
ATOM 646 C CA . ASP A 1 80 ? 2.895 -4.397 -20.590 1.00 92.94 80 ASP A CA 1
ATOM 647 C C . ASP A 1 80 ? 4.406 -4.495 -20.361 1.00 92.94 80 ASP A C 1
ATOM 649 O O . ASP A 1 80 ? 4.903 -4.263 -19.261 1.00 92.94 80 ASP A O 1
ATOM 653 N N . ALA A 1 81 ? 5.161 -4.793 -21.421 1.00 90.56 81 ALA A N 1
ATOM 654 C CA . ALA A 1 81 ? 6.620 -4.867 -21.329 1.00 90.56 81 ALA A CA 1
ATOM 655 C C . ALA A 1 81 ? 7.251 -3.521 -20.916 1.00 90.56 81 ALA A C 1
ATOM 657 O O . ALA A 1 81 ? 8.337 -3.500 -20.338 1.00 90.56 81 ALA A O 1
ATOM 658 N N . SER A 1 82 ? 6.560 -2.412 -21.196 1.00 92.88 82 SER A N 1
ATOM 659 C CA . SER A 1 82 ? 6.917 -1.060 -20.776 1.00 92.88 82 SER A CA 1
ATOM 660 C C . SER A 1 82 ? 5.846 -0.490 -19.847 1.00 92.88 82 SER A C 1
ATOM 662 O O . SER A 1 82 ? 4.684 -0.389 -20.242 1.00 92.88 82 SER A O 1
ATOM 664 N N . PHE A 1 83 ? 6.247 -0.054 -18.658 1.00 96.88 83 PHE A N 1
ATOM 665 C CA . PHE A 1 83 ? 5.393 0.643 -17.700 1.00 96.88 83 PHE A CA 1
ATOM 666 C C . PHE A 1 83 ? 6.204 1.680 -16.919 1.00 96.88 83 PHE A C 1
ATOM 668 O O . PHE A 1 83 ? 7.424 1.582 -16.826 1.00 96.88 83 PHE A O 1
ATOM 675 N N . GLU A 1 84 ? 5.514 2.660 -16.341 1.00 97.25 84 GLU A N 1
ATOM 676 C CA . GLU A 1 84 ? 6.095 3.621 -15.397 1.00 97.25 84 GLU A CA 1
ATOM 677 C C . GLU A 1 84 ? 5.987 3.040 -13.972 1.00 97.25 84 GLU A C 1
ATOM 679 O O . GLU A 1 84 ? 4.874 2.784 -13.497 1.00 97.25 84 GLU A O 1
ATOM 684 N N . LEU A 1 85 ? 7.114 2.804 -13.288 1.00 98.38 85 LEU A N 1
ATOM 685 C CA . LEU A 1 85 ? 7.124 2.273 -11.916 1.00 98.38 85 LEU A CA 1
ATOM 686 C C . LEU A 1 85 ? 7.007 3.409 -10.890 1.00 98.38 85 LEU A C 1
ATOM 688 O O . LEU A 1 85 ? 7.907 4.230 -10.754 1.00 98.38 85 LEU A O 1
ATOM 692 N N . TRP A 1 86 ? 5.931 3.449 -10.113 1.00 98.62 86 TRP A N 1
ATOM 693 C CA . TRP A 1 86 ? 5.800 4.364 -8.9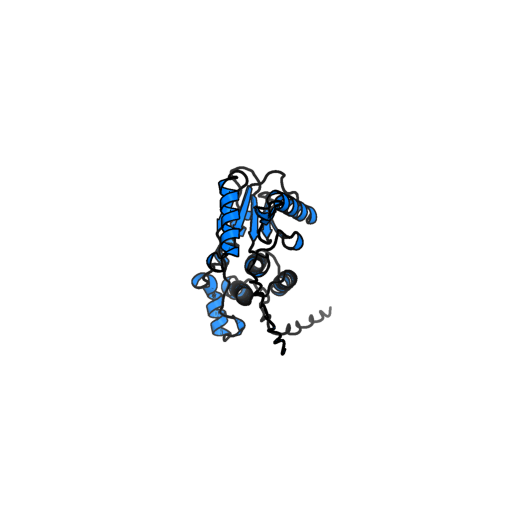78 1.00 98.62 86 TRP A CA 1
ATOM 694 C C . TRP A 1 86 ? 5.979 3.588 -7.681 1.00 98.62 86 TRP A C 1
ATOM 696 O O . TRP A 1 86 ? 5.120 2.788 -7.306 1.00 98.62 86 TRP A O 1
ATOM 706 N N . VAL A 1 87 ? 7.094 3.833 -7.001 1.00 98.81 87 VAL A N 1
ATOM 707 C CA . VAL A 1 87 ? 7.416 3.224 -5.711 1.00 98.81 87 VAL A CA 1
ATOM 708 C C . VAL A 1 87 ? 6.931 4.121 -4.583 1.00 98.81 87 VAL A C 1
ATOM 710 O O . VAL A 1 87 ? 7.216 5.313 -4.576 1.00 98.81 87 VAL A O 1
ATOM 713 N N . PHE A 1 88 ? 6.214 3.555 -3.617 1.00 98.81 88 PHE A N 1
ATOM 714 C CA . PHE A 1 88 ? 5.767 4.235 -2.405 1.00 98.81 88 PHE A CA 1
ATOM 715 C C . PHE A 1 88 ? 6.450 3.602 -1.194 1.00 98.81 88 PHE A C 1
ATOM 717 O O . PHE A 1 88 ? 6.018 2.561 -0.686 1.00 98.81 88 PHE A O 1
ATOM 724 N N . SER A 1 89 ? 7.520 4.245 -0.739 1.00 98.50 89 SER A N 1
ATOM 725 C CA . SER A 1 89 ? 8.337 3.763 0.369 1.00 98.50 89 SER A CA 1
ATOM 726 C C . SER A 1 89 ? 7.672 4.117 1.697 1.00 98.50 89 SER A C 1
ATOM 728 O O . SER A 1 89 ? 7.429 5.288 1.996 1.00 98.50 89 SER A O 1
ATOM 730 N N . LEU A 1 90 ? 7.344 3.097 2.493 1.00 98.44 90 LEU A N 1
ATOM 731 C CA . LEU A 1 90 ? 6.760 3.234 3.835 1.00 98.44 90 LEU A CA 1
ATOM 732 C C . LEU A 1 90 ? 7.837 3.280 4.930 1.00 98.44 90 LEU A C 1
ATOM 734 O O . LEU A 1 90 ? 7.533 3.132 6.120 1.00 98.44 90 LEU A O 1
ATOM 738 N N . LEU A 1 91 ? 9.100 3.424 4.528 1.00 96.50 91 LEU A N 1
ATOM 739 C CA . LEU A 1 91 ? 10.233 3.503 5.433 1.00 96.50 91 LEU A CA 1
ATOM 740 C C . LEU A 1 91 ? 10.145 4.740 6.335 1.00 96.50 91 LEU A C 1
ATOM 742 O O . LEU A 1 91 ? 9.575 5.775 5.990 1.00 96.50 91 LEU A O 1
ATOM 746 N N . LEU A 1 92 ? 10.710 4.599 7.524 1.00 93.00 92 LEU A N 1
ATOM 747 C CA . LEU A 1 92 ? 10.858 5.619 8.542 1.00 93.00 92 LEU A CA 1
ATOM 748 C C . LEU A 1 92 ? 12.363 5.790 8.762 1.00 93.00 92 LEU A C 1
ATOM 750 O O . LEU A 1 92 ? 12.932 5.063 9.573 1.00 93.00 92 LEU A O 1
ATOM 754 N N . PRO A 1 93 ? 13.026 6.751 8.097 1.00 85.19 93 PRO A N 1
ATOM 755 C CA . PRO A 1 93 ? 14.461 7.001 8.289 1.00 85.19 93 PRO A CA 1
ATOM 756 C C . PRO A 1 93 ? 14.844 7.236 9.763 1.00 85.19 93 PRO A C 1
ATOM 758 O O . PRO A 1 93 ? 15.945 6.929 10.211 1.00 85.19 93 PRO A O 1
ATOM 761 N N . SER A 1 94 ? 13.896 7.710 10.578 1.00 83.88 94 SER A N 1
ATOM 762 C CA . SER A 1 94 ? 14.065 7.848 12.028 1.00 83.88 94 SER A CA 1
ATOM 763 C C . SER A 1 94 ? 14.200 6.523 12.796 1.00 83.88 94 SER A C 1
ATOM 765 O O . SER A 1 94 ? 14.595 6.555 13.959 1.00 83.88 94 SER A O 1
ATOM 767 N N . ASN A 1 95 ? 13.867 5.374 12.196 1.00 79.56 95 ASN A N 1
ATOM 768 C CA . ASN A 1 95 ? 13.947 4.052 12.833 1.00 79.56 95 ASN A CA 1
ATOM 769 C C . ASN A 1 95 ? 15.361 3.449 12.814 1.00 79.56 95 ASN A C 1
ATOM 771 O O . ASN A 1 95 ? 15.580 2.406 13.431 1.00 79.56 95 ASN A O 1
ATOM 775 N N . GLY A 1 96 ? 16.324 4.096 12.152 1.00 80.69 96 GLY A N 1
ATOM 776 C CA . GLY A 1 96 ? 17.738 3.734 12.213 1.00 80.69 96 GLY A CA 1
ATOM 777 C C . GLY A 1 96 ? 18.437 3.770 10.859 1.00 80.69 96 GLY A C 1
ATOM 778 O O . GLY A 1 96 ? 17.811 3.916 9.812 1.00 80.69 96 GLY A O 1
ATOM 779 N N . GLU A 1 97 ? 19.759 3.585 10.897 1.00 76.62 97 GLU A N 1
ATOM 780 C CA . GLU A 1 97 ? 20.634 3.678 9.719 1.00 76.62 97 GLU A CA 1
ATOM 781 C C . GLU A 1 97 ? 20.239 2.710 8.594 1.00 76.62 97 GLU A C 1
ATOM 783 O O . GLU A 1 97 ? 20.403 3.044 7.427 1.00 76.62 97 GLU A O 1
ATOM 788 N N . GLY A 1 98 ? 19.665 1.546 8.923 1.00 86.06 98 GLY A N 1
ATOM 789 C CA . GLY A 1 98 ? 19.231 0.563 7.927 1.00 86.06 98 GLY A CA 1
ATOM 790 C C . GLY A 1 98 ? 18.098 1.059 7.023 1.00 86.06 98 GLY A C 1
ATOM 791 O O . GLY A 1 98 ? 18.158 0.862 5.814 1.00 86.06 98 GLY A O 1
ATOM 792 N N . GLU A 1 99 ? 17.083 1.728 7.580 1.00 91.44 99 GLU A N 1
ATOM 793 C CA . GLU A 1 99 ? 15.980 2.271 6.772 1.00 91.44 99 GLU A CA 1
ATOM 794 C C . GLU A 1 99 ? 16.373 3.555 6.045 1.00 91.44 99 GLU A C 1
ATOM 796 O O . GLU A 1 99 ? 15.930 3.762 4.919 1.00 91.44 99 GLU A O 1
ATOM 801 N N . SER A 1 100 ? 17.232 4.384 6.645 1.00 93.06 100 SER A N 1
ATOM 802 C CA . SER A 1 100 ? 17.796 5.550 5.955 1.00 93.06 100 SER A CA 1
ATOM 803 C C . SER A 1 100 ? 18.614 5.133 4.735 1.00 93.06 100 SER A C 1
ATOM 805 O O . SER A 1 100 ? 18.347 5.619 3.644 1.00 93.06 100 SER A O 1
ATOM 807 N N . ALA A 1 101 ? 19.532 4.172 4.885 1.00 93.00 101 ALA A N 1
ATOM 808 C CA . ALA A 1 101 ? 20.342 3.673 3.774 1.00 93.00 101 ALA A CA 1
ATOM 809 C C . ALA A 1 101 ? 19.490 2.991 2.690 1.00 93.00 101 ALA A C 1
ATOM 811 O O . ALA A 1 101 ? 19.746 3.156 1.500 1.00 93.00 101 ALA A O 1
ATOM 812 N N . ALA A 1 102 ? 18.453 2.244 3.086 1.00 94.50 102 ALA A N 1
ATOM 813 C CA . ALA A 1 102 ? 17.526 1.642 2.133 1.00 94.50 102 ALA A CA 1
ATOM 814 C C . ALA A 1 102 ? 16.723 2.699 1.358 1.00 94.50 102 ALA A C 1
ATOM 816 O O . ALA A 1 102 ? 16.483 2.506 0.171 1.00 94.50 102 ALA A O 1
ATOM 817 N N . LEU A 1 103 ? 16.336 3.811 1.994 1.00 96.56 103 LEU A N 1
ATOM 818 C CA . LEU A 1 103 ? 15.664 4.914 1.309 1.00 96.56 103 LEU A CA 1
ATOM 819 C C . LEU A 1 103 ? 16.616 5.675 0.373 1.00 96.56 103 LEU A C 1
ATOM 821 O O . LEU A 1 103 ? 16.238 5.966 -0.761 1.00 96.56 103 LEU A O 1
ATOM 825 N N . GLU A 1 104 ? 17.843 5.955 0.818 1.00 96.44 104 GLU A N 1
ATOM 826 C CA . GLU A 1 104 ? 18.892 6.579 -0.004 1.00 96.44 104 GLU A CA 1
ATOM 827 C C . GLU A 1 104 ? 19.151 5.758 -1.276 1.00 96.44 104 GLU A C 1
ATOM 829 O O . GLU A 1 104 ? 19.193 6.311 -2.370 1.00 96.44 104 GLU A O 1
ATOM 834 N N . LEU A 1 105 ? 19.182 4.425 -1.164 1.00 96.50 105 LEU A N 1
ATOM 835 C CA . LEU A 1 105 ? 19.317 3.524 -2.311 1.00 96.50 105 LEU A CA 1
ATOM 836 C C . LEU A 1 105 ? 18.213 3.715 -3.369 1.00 96.50 105 LEU A C 1
ATOM 838 O O . LEU A 1 105 ? 18.475 3.629 -4.570 1.00 96.50 105 LEU A O 1
ATOM 842 N N . GLU A 1 106 ? 16.969 3.952 -2.946 1.00 97.88 106 GLU A N 1
ATOM 843 C CA . GLU A 1 106 ? 15.859 4.224 -3.867 1.00 97.88 106 GLU A CA 1
ATOM 844 C C . GLU A 1 106 ? 15.969 5.621 -4.473 1.00 97.88 106 GLU A C 1
ATOM 846 O O . GLU A 1 106 ? 15.742 5.792 -5.673 1.00 97.88 106 GLU A O 1
ATOM 851 N N . GLN A 1 107 ? 16.321 6.616 -3.655 1.00 98.25 107 GLN A N 1
ATOM 852 C CA . GLN A 1 107 ? 16.516 7.995 -4.100 1.00 98.25 107 GLN A CA 1
ATOM 853 C C . GLN A 1 107 ? 17.594 8.065 -5.185 1.00 98.25 107 GLN A C 1
ATOM 855 O O . GLN A 1 107 ? 17.345 8.642 -6.246 1.00 98.25 107 GLN A O 1
ATOM 860 N N . ASP A 1 108 ? 18.734 7.412 -4.960 1.00 98.00 108 ASP A N 1
ATOM 861 C CA . ASP A 1 108 ? 19.833 7.330 -5.917 1.00 98.00 108 ASP A CA 1
ATOM 862 C C . ASP A 1 108 ? 19.363 6.662 -7.213 1.00 98.00 108 ASP A C 1
ATOM 864 O O . ASP A 1 108 ? 19.448 7.275 -8.281 1.00 98.00 108 ASP A O 1
ATOM 868 N N . PHE A 1 109 ? 18.743 5.477 -7.127 1.00 98.12 109 PHE A N 1
ATOM 869 C CA . PHE A 1 109 ? 18.257 4.752 -8.305 1.00 98.12 109 PHE A CA 1
ATOM 870 C C . PHE A 1 109 ? 17.295 5.589 -9.162 1.00 98.12 109 PHE A C 1
ATOM 872 O O . PHE A 1 109 ? 17.482 5.682 -10.376 1.00 98.12 109 PHE A O 1
ATOM 879 N N . PHE A 1 110 ? 16.280 6.221 -8.564 1.00 98.25 110 PHE A N 1
ATOM 880 C CA . PHE A 1 110 ? 15.304 7.016 -9.320 1.00 98.25 110 PHE A CA 1
ATOM 881 C C . PHE A 1 110 ? 15.854 8.368 -9.789 1.00 98.25 110 PHE A C 1
ATOM 883 O O . PHE A 1 110 ? 15.348 8.915 -10.770 1.00 98.25 110 PHE A O 1
ATOM 890 N N . SER A 1 111 ? 16.887 8.905 -9.132 1.00 98.06 111 SER A N 1
ATOM 891 C CA . SER A 1 111 ? 17.586 10.101 -9.612 1.00 98.06 111 SER A CA 1
ATOM 892 C C . SER A 1 111 ? 18.432 9.811 -10.856 1.00 98.06 111 SER A C 1
ATOM 894 O O . SER A 1 111 ? 18.484 10.633 -11.772 1.00 98.06 111 SER A O 1
ATOM 896 N N . GLU A 1 112 ? 19.039 8.623 -10.914 1.00 98.12 112 GLU A N 1
ATOM 897 C CA . GLU A 1 112 ? 19.877 8.169 -12.026 1.00 98.12 112 GLU A CA 1
ATOM 898 C C . GLU A 1 112 ? 19.064 7.582 -13.189 1.00 98.12 112 GLU A C 1
ATOM 900 O O . GLU A 1 112 ? 19.524 7.625 -14.329 1.00 98.12 112 GLU A O 1
ATOM 905 N N . ASN A 1 113 ? 17.857 7.068 -12.919 1.00 97.75 113 ASN A N 1
ATOM 906 C CA . ASN A 1 113 ? 16.992 6.386 -13.891 1.00 97.75 113 ASN A CA 1
ATOM 907 C C . ASN A 1 113 ? 15.569 7.001 -13.932 1.00 97.75 113 ASN A C 1
ATOM 909 O O . ASN A 1 113 ? 14.578 6.298 -13.690 1.00 97.75 113 ASN A O 1
ATOM 913 N N . PRO A 1 114 ? 15.413 8.312 -14.211 1.00 96.81 114 PRO A N 1
ATOM 914 C CA . PRO A 1 114 ? 14.117 9.000 -14.152 1.00 96.81 114 PRO A CA 1
ATOM 915 C C . PRO A 1 114 ? 13.093 8.498 -15.185 1.00 96.81 114 PRO A C 1
ATOM 917 O O . PRO A 1 114 ? 11.895 8.748 -15.048 1.00 96.81 114 PRO A O 1
ATOM 920 N N . GLU A 1 115 ? 13.538 7.807 -16.234 1.00 95.38 115 GLU A N 1
ATOM 921 C CA . GLU A 1 115 ? 12.684 7.175 -17.241 1.00 95.38 115 GLU A CA 1
ATOM 922 C C . GLU A 1 115 ? 12.025 5.875 -16.761 1.00 95.38 115 GLU A C 1
ATOM 924 O O . GLU A 1 115 ? 11.005 5.478 -17.323 1.00 95.38 115 GLU A O 1
ATOM 929 N N . VAL A 1 116 ? 12.574 5.225 -15.726 1.00 96.06 116 VAL A N 1
ATOM 930 C CA . VAL A 1 116 ? 11.995 4.004 -15.137 1.00 96.06 116 VAL A CA 1
ATOM 931 C C . VAL A 1 116 ? 10.739 4.337 -14.335 1.00 96.06 116 VAL A C 1
ATOM 933 O O . VAL A 1 116 ? 9.764 3.579 -14.344 1.00 96.06 116 VAL A O 1
ATOM 936 N N . GLY A 1 117 ? 10.739 5.477 -13.643 1.00 96.62 117 GLY A N 1
ATOM 937 C CA . GLY A 1 117 ? 9.605 5.893 -12.837 1.00 96.62 117 GLY A CA 1
ATOM 938 C C . GLY A 1 117 ? 9.965 6.847 -11.704 1.00 96.62 117 GLY A C 1
ATOM 939 O O . GLY A 1 117 ? 10.783 7.746 -11.888 1.00 96.62 117 GLY A O 1
ATOM 940 N N . LYS A 1 118 ? 9.286 6.724 -10.556 1.00 97.62 118 LYS A N 1
ATOM 941 C CA . LYS A 1 118 ? 9.351 7.706 -9.460 1.00 97.62 118 LYS A CA 1
ATOM 942 C C . LYS A 1 118 ? 9.276 7.062 -8.084 1.00 97.62 118 LYS A C 1
ATOM 944 O O . LYS A 1 118 ? 8.529 6.108 -7.881 1.00 97.62 118 LYS A O 1
ATOM 949 N N . LEU A 1 119 ? 9.960 7.688 -7.131 1.00 98.62 119 LEU A N 1
ATOM 950 C CA . LEU A 1 119 ? 9.843 7.413 -5.705 1.00 98.62 119 LEU A CA 1
ATOM 951 C C . LEU A 1 119 ? 8.874 8.395 -5.030 1.00 98.62 119 LEU A C 1
ATOM 953 O O . LEU A 1 119 ? 8.910 9.604 -5.266 1.00 98.62 119 LEU A O 1
ATOM 957 N N . HIS A 1 120 ? 8.041 7.867 -4.144 1.00 98.44 120 HIS A N 1
ATOM 958 C CA . HIS A 1 120 ? 7.173 8.598 -3.238 1.00 98.44 120 HIS A CA 1
ATOM 959 C C . HIS A 1 120 ? 7.490 8.195 -1.798 1.00 98.44 120 HIS A C 1
ATOM 961 O O . HIS A 1 120 ? 7.269 7.056 -1.390 1.00 98.44 120 HIS A O 1
ATOM 967 N N . GLU A 1 121 ? 7.959 9.150 -1.004 1.00 97.62 121 GLU A N 1
ATOM 968 C CA . GLU A 1 121 ? 8.262 8.939 0.411 1.00 97.62 121 GLU A CA 1
ATOM 969 C C . GLU A 1 121 ? 6.990 9.058 1.245 1.00 97.62 121 GLU A C 1
ATOM 971 O O . GLU A 1 121 ? 6.474 10.152 1.495 1.00 97.62 121 GLU A O 1
ATOM 976 N N . TRP A 1 122 ? 6.439 7.913 1.637 1.00 96.94 122 TRP A N 1
ATOM 977 C CA . TRP A 1 122 ? 5.168 7.785 2.336 1.00 96.94 122 TRP A CA 1
ATOM 978 C C . TRP A 1 122 ? 5.366 7.099 3.693 1.00 96.94 122 TRP A C 1
ATOM 980 O O . TRP A 1 122 ? 4.716 6.077 3.937 1.00 96.94 122 TRP A O 1
ATOM 990 N N . PRO A 1 123 ? 6.145 7.689 4.621 1.00 96.00 123 PRO A N 1
ATOM 991 C CA . PRO A 1 123 ? 6.373 7.104 5.938 1.00 96.00 123 PRO A CA 1
ATOM 992 C C . PRO A 1 123 ? 5.051 6.726 6.610 1.00 96.00 123 PRO A C 1
ATOM 994 O O . PRO A 1 123 ? 4.049 7.442 6.474 1.00 96.00 123 PRO A O 1
ATOM 997 N N . LEU A 1 124 ? 5.047 5.569 7.266 1.00 96.81 124 LEU A N 1
ATOM 998 C CA . LEU A 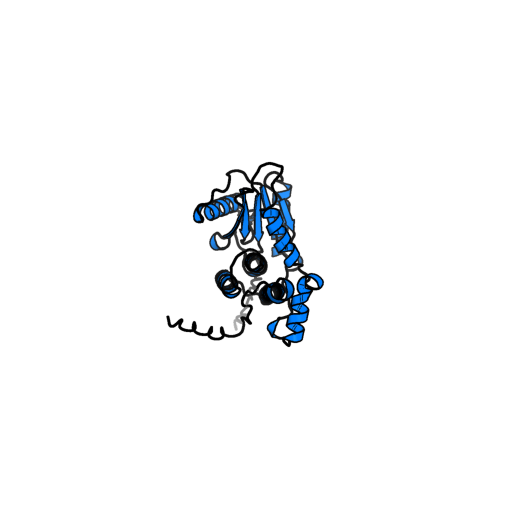1 124 ? 3.886 4.997 7.941 1.00 96.81 124 LEU A CA 1
ATOM 999 C C . LEU A 1 124 ? 4.377 4.357 9.242 1.00 96.81 124 LEU A C 1
ATOM 1001 O O . LEU A 1 124 ? 5.281 3.523 9.202 1.00 96.81 124 LEU A O 1
ATOM 1005 N N . LYS A 1 125 ? 3.826 4.758 10.387 1.00 96.38 125 LYS A N 1
ATOM 1006 C CA . LYS A 1 125 ? 4.257 4.309 11.720 1.00 96.38 125 LYS A CA 1
ATOM 1007 C C . LYS A 1 125 ? 3.300 3.293 12.347 1.00 96.38 125 LYS A C 1
ATOM 1009 O O . LYS A 1 125 ? 3.760 2.382 13.029 1.00 96.38 125 LYS A O 1
ATOM 1014 N N . GLY A 1 126 ? 2.008 3.417 12.095 1.00 97.00 126 GLY A N 1
ATOM 1015 C CA . GLY A 1 126 ? 0.933 2.766 12.825 1.00 97.00 126 GLY A CA 1
ATOM 1016 C C . GLY A 1 126 ? 0.445 3.605 14.014 1.00 97.00 126 GLY A C 1
ATOM 1017 O O . GLY A 1 126 ? 0.887 4.732 14.249 1.00 97.00 126 GLY A O 1
ATOM 1018 N N . ASP A 1 127 ? -0.464 3.030 14.801 1.00 97.38 127 ASP A N 1
ATOM 1019 C CA . ASP A 1 127 ? -1.147 3.696 15.910 1.00 97.38 127 ASP A CA 1
ATOM 1020 C C . ASP A 1 127 ? -0.862 2.999 17.250 1.00 97.38 127 ASP A C 1
ATOM 1022 O O . ASP A 1 127 ? -1.209 1.842 17.480 1.00 97.38 127 ASP A O 1
ATOM 1026 N N . GLU A 1 128 ? -0.298 3.728 18.211 1.00 95.69 128 GLU A N 1
ATOM 1027 C CA . GLU A 1 128 ? 0.003 3.184 19.548 1.00 95.69 128 GLU A CA 1
ATOM 1028 C C . GLU A 1 128 ? -1.274 2.873 20.355 1.00 95.69 128 GLU A C 1
ATOM 1030 O O . GLU A 1 128 ? -1.304 1.991 21.219 1.00 95.69 128 GLU A O 1
ATOM 1035 N N . LYS A 1 129 ? -2.371 3.589 20.078 1.00 95.44 129 LYS A N 1
ATOM 1036 C CA . LYS A 1 129 ? -3.629 3.436 20.810 1.00 95.44 129 LYS A CA 1
ATOM 1037 C C . LYS A 1 129 ? -4.379 2.203 20.319 1.00 95.44 129 LYS A C 1
ATOM 1039 O O . LYS A 1 129 ? -4.946 2.215 19.235 1.00 95.44 129 LYS A O 1
ATOM 1044 N N . ARG A 1 130 ? -4.491 1.168 21.148 1.00 96.56 130 ARG A N 1
ATOM 1045 C CA . ARG A 1 130 ? -5.306 -0.012 20.824 1.00 96.56 130 ARG A CA 1
ATOM 1046 C C . ARG A 1 130 ? -6.815 0.311 20.848 1.00 96.56 130 ARG A C 1
ATOM 1048 O O . ARG A 1 130 ? -7.309 0.725 21.895 1.00 96.56 130 ARG A O 1
ATOM 1055 N N . PRO A 1 131 ? -7.595 0.057 19.777 1.00 97.31 131 PRO A N 1
ATOM 1056 C CA . PRO A 1 131 ? -9.023 0.405 19.757 1.00 97.31 131 PRO A CA 1
ATOM 1057 C C . PRO A 1 131 ? -9.849 -0.327 20.823 1.00 97.31 131 PRO A C 1
ATOM 1059 O O . PRO A 1 131 ? -10.686 0.263 21.503 1.00 97.31 131 PRO A O 1
ATOM 1062 N N . TYR A 1 132 ? -9.598 -1.627 21.000 1.00 96.62 132 TYR A N 1
ATOM 1063 C CA . TYR A 1 132 ? -10.374 -2.495 21.895 1.00 96.62 132 TYR A CA 1
ATOM 1064 C C . TYR A 1 132 ? -9.973 -2.424 23.374 1.00 96.62 132 TYR A C 1
ATOM 1066 O O . TYR A 1 132 ? -10.576 -3.116 24.193 1.00 96.62 132 TYR A O 1
ATOM 1074 N N . SER A 1 133 ? -8.998 -1.585 23.738 1.00 96.38 133 SER A N 1
ATOM 1075 C CA . SER A 1 133 ? -8.758 -1.238 25.146 1.00 96.38 133 SER A CA 1
ATOM 1076 C C . SER A 1 133 ? -9.659 -0.096 25.633 1.00 96.38 133 SER A C 1
ATOM 1078 O O . SER A 1 133 ? -9.695 0.185 26.830 1.00 96.38 133 SER A O 1
ATOM 1080 N N . LEU A 1 134 ? -10.394 0.558 24.726 1.00 97.25 134 LEU A N 1
ATOM 1081 C CA . LEU A 1 134 ? -11.267 1.687 25.033 1.00 97.25 134 LEU A CA 1
ATOM 1082 C C . LEU A 1 134 ? -12.724 1.244 25.230 1.00 97.25 134 LEU A C 1
ATOM 1084 O O . LEU A 1 134 ? -13.171 0.285 24.589 1.00 97.25 134 LEU A O 1
ATOM 1088 N N . PRO A 1 135 ? -13.506 1.982 26.044 1.00 97.69 135 PRO A N 1
ATOM 1089 C CA . PRO A 1 135 ? -14.957 1.851 26.060 1.00 97.69 135 PRO A CA 1
ATOM 1090 C C . PRO A 1 135 ? -15.549 2.060 24.663 1.00 97.69 135 PRO A C 1
ATOM 1092 O O . PRO A 1 135 ? -15.089 2.918 23.912 1.00 97.69 135 PRO A O 1
ATOM 1095 N N . GLU A 1 136 ? -16.604 1.316 24.336 1.00 96.75 136 GLU A N 1
ATOM 1096 C CA . GLU A 1 136 ? -17.221 1.321 23.004 1.00 96.75 136 GLU A CA 1
ATOM 1097 C C . GLU A 1 136 ? -17.623 2.717 22.519 1.00 96.75 136 GLU A C 1
ATOM 1099 O O . GLU A 1 136 ? -17.301 3.079 21.393 1.00 96.75 136 GLU A O 1
ATOM 1104 N N . ALA A 1 137 ? -18.245 3.530 23.376 1.00 97.88 137 ALA A N 1
ATOM 1105 C CA . ALA A 1 137 ? -18.643 4.887 23.007 1.00 97.88 137 ALA A CA 1
ATOM 1106 C C . ALA A 1 137 ? -17.443 5.753 22.576 1.00 97.88 137 ALA A C 1
ATOM 1108 O O . ALA A 1 137 ? -17.519 6.470 21.581 1.00 97.88 137 ALA A O 1
ATOM 1109 N N . GLU A 1 138 ? -16.316 5.654 23.287 1.00 98.19 138 GLU A N 1
ATOM 1110 C CA . GLU A 1 138 ? -15.097 6.400 22.958 1.00 98.19 138 GLU A CA 1
ATOM 1111 C C . GLU A 1 138 ? -14.399 5.831 21.718 1.00 98.19 138 GLU A C 1
ATOM 1113 O O . GLU A 1 138 ? -13.931 6.587 20.866 1.00 98.19 138 GLU A O 1
ATOM 1118 N N . ARG A 1 139 ? -14.368 4.500 21.581 1.00 98.12 139 ARG A N 1
ATOM 1119 C CA . ARG A 1 139 ? -13.855 3.822 20.386 1.00 98.12 139 ARG A CA 1
ATOM 1120 C C . ARG A 1 139 ? -14.619 4.264 19.141 1.00 98.12 139 ARG A C 1
ATOM 1122 O O . ARG A 1 139 ? -13.994 4.680 18.175 1.00 98.12 139 ARG A O 1
ATOM 1129 N N . ASN A 1 140 ? -15.948 4.225 19.170 1.00 97.94 140 ASN A N 1
ATOM 1130 C CA . ASN A 1 140 ? -16.772 4.584 18.016 1.00 97.94 140 ASN A 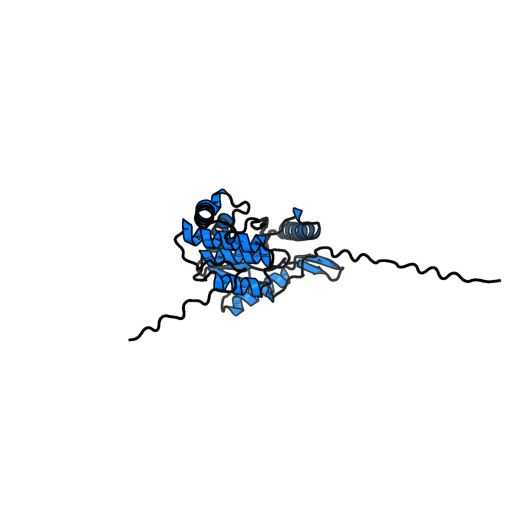CA 1
ATOM 1131 C C . ASN A 1 140 ? -16.635 6.076 17.684 1.00 97.94 140 ASN A C 1
ATOM 1133 O O . ASN A 1 140 ? -16.535 6.433 16.511 1.00 97.94 140 ASN A O 1
ATOM 1137 N N . ARG A 1 141 ? -16.538 6.944 18.704 1.00 97.94 141 ARG A N 1
ATOM 1138 C CA . ARG A 1 141 ? -16.282 8.379 18.515 1.00 97.94 141 ARG A CA 1
ATOM 1139 C C . ARG A 1 141 ? -14.960 8.634 17.785 1.00 97.94 141 ARG A C 1
ATOM 1141 O O . ARG A 1 141 ? -14.949 9.388 16.821 1.00 97.94 141 ARG A O 1
ATOM 1148 N N . LEU A 1 142 ? -13.867 8.007 18.227 1.00 98.19 142 LEU A N 1
ATOM 1149 C CA . LEU A 1 142 ? -12.547 8.171 17.604 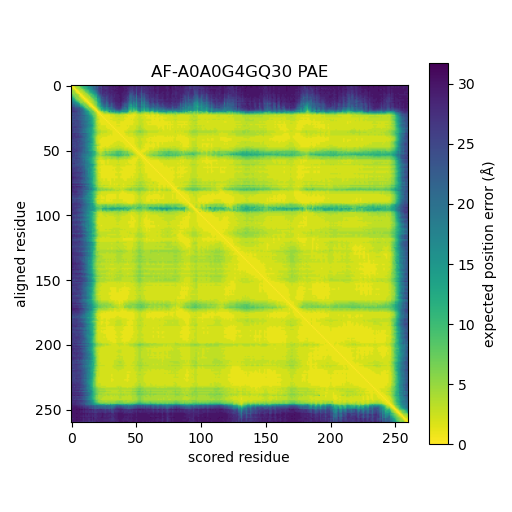1.00 98.19 142 LEU A CA 1
ATOM 1150 C C . LEU A 1 142 ? -12.473 7.536 16.219 1.00 98.19 142 LEU A C 1
ATOM 1152 O O . LEU A 1 142 ? -11.911 8.139 15.311 1.00 98.19 142 LEU A O 1
ATOM 1156 N N . ALA A 1 143 ? -13.056 6.350 16.045 1.00 98.25 143 ALA A N 1
ATOM 1157 C CA . ALA A 1 143 ? -13.150 5.713 14.739 1.00 98.25 143 ALA A CA 1
ATOM 1158 C C . ALA A 1 143 ? -13.883 6.624 13.749 1.00 98.25 143 ALA A C 1
ATOM 1160 O O . ALA A 1 143 ? -13.411 6.806 12.632 1.00 98.25 143 ALA A O 1
ATOM 1161 N N . SER A 1 144 ? -14.973 7.267 14.182 1.00 97.94 144 SER A N 1
ATOM 1162 C CA . SER A 1 144 ? -15.766 8.132 13.307 1.00 97.94 144 SER A CA 1
ATOM 1163 C C . SER A 1 144 ? -14.982 9.344 12.780 1.00 97.94 144 SER A C 1
ATOM 1165 O O . SER A 1 144 ? -15.223 9.821 11.671 1.00 97.94 144 SER A O 1
ATOM 1167 N N . SER A 1 145 ? -14.014 9.831 13.561 1.00 97.31 145 SER A N 1
ATOM 1168 C CA . SER A 1 145 ? -13.175 10.983 13.222 1.00 97.31 145 SER A CA 1
ATOM 1169 C C . SER A 1 145 ? -11.734 10.611 12.855 1.00 97.31 145 SER A C 1
ATOM 1171 O O . SER A 1 145 ? -10.859 11.474 12.893 1.00 97.31 145 SER A O 1
ATOM 1173 N N . LEU A 1 146 ? -11.460 9.349 12.486 1.00 97.94 146 LEU A N 1
ATOM 1174 C CA . LEU A 1 146 ? -10.107 8.851 12.187 1.00 97.94 146 LEU A CA 1
ATOM 1175 C C . LEU A 1 146 ? -9.271 9.784 11.286 1.00 97.94 146 LEU A C 1
ATOM 1177 O O . LEU A 1 146 ? -8.129 10.071 11.656 1.00 97.94 146 LEU A O 1
ATOM 1181 N N . PRO A 1 147 ? -9.793 10.320 10.158 1.00 96.88 147 PRO A N 1
ATOM 1182 C CA . PRO A 1 147 ? -9.001 11.181 9.277 1.00 96.88 147 PRO A CA 1
ATOM 1183 C C . PRO A 1 147 ? -8.495 12.477 9.929 1.00 96.88 147 PRO A C 1
ATOM 1185 O O . PRO A 1 147 ? -7.569 13.089 9.402 1.00 96.88 147 PRO A O 1
ATOM 1188 N N . GLU A 1 148 ? -9.098 12.908 11.041 1.00 96.38 148 GLU A N 1
ATOM 1189 C CA . GLU A 1 148 ? -8.771 14.165 11.720 1.00 96.38 148 GLU A CA 1
ATOM 1190 C C . GLU A 1 148 ? -7.584 14.036 12.678 1.00 96.38 148 GLU A C 1
ATOM 1192 O O . GLU A 1 148 ? -6.886 15.020 12.914 1.00 96.38 148 GLU A O 1
ATOM 1197 N N . TRP A 1 149 ? -7.356 12.849 13.248 1.00 96.25 149 TRP A N 1
ATOM 1198 C CA . TRP A 1 149 ? -6.361 12.663 14.309 1.00 96.25 149 TRP A CA 1
ATOM 1199 C C . TRP A 1 149 ? -5.266 11.653 13.976 1.00 96.25 149 TRP A C 1
ATOM 1201 O O . TRP A 1 149 ? -4.213 11.691 14.613 1.00 96.25 149 TRP A O 1
ATOM 1211 N N . GLN A 1 150 ? -5.480 10.756 13.010 1.00 96.62 150 GLN A N 1
ATOM 1212 C CA . GLN A 1 150 ? -4.482 9.748 12.670 1.00 96.62 150 GLN A CA 1
ATOM 1213 C C . GLN A 1 150 ? -3.273 10.387 11.975 1.00 96.62 150 GLN A C 1
ATOM 1215 O O . GLN A 1 150 ? -3.400 10.969 10.895 1.00 96.62 150 GLN A O 1
ATOM 1220 N N . VAL A 1 151 ? -2.094 10.224 12.580 1.00 95.31 151 VAL A N 1
ATOM 1221 C CA . VAL A 1 151 ? -0.833 10.847 12.137 1.00 95.31 151 VAL A CA 1
ATOM 1222 C C . VAL A 1 151 ? -0.430 10.395 10.735 1.00 95.31 151 VAL A C 1
ATOM 1224 O O . VAL A 1 151 ? -0.021 11.214 9.916 1.00 95.31 151 VAL A O 1
ATOM 1227 N N . ASP A 1 152 ? -0.590 9.108 10.431 1.00 96.00 152 ASP A N 1
ATOM 1228 C CA . ASP A 1 152 ? -0.177 8.549 9.141 1.00 96.00 152 ASP A CA 1
ATOM 1229 C C . ASP A 1 152 ? -1.104 8.920 7.981 1.00 96.00 152 ASP A C 1
ATOM 1231 O O . ASP A 1 152 ? -0.782 8.650 6.820 1.00 96.00 152 ASP A O 1
ATOM 1235 N N . HIS A 1 153 ? -2.259 9.532 8.265 1.00 96.81 153 HIS A N 1
ATOM 1236 C CA . HIS A 1 153 ? -3.275 9.858 7.268 1.00 96.81 153 HIS A CA 1
ATOM 1237 C C . HIS A 1 153 ? -3.605 8.659 6.355 1.00 96.81 153 HIS A C 1
ATOM 1239 O O . HIS A 1 153 ? -3.694 8.804 5.129 1.00 96.81 153 HIS A O 1
ATOM 1245 N N . LEU A 1 154 ? -3.793 7.467 6.935 1.00 98.00 154 LEU A N 1
ATOM 1246 C CA . LEU A 1 154 ? -3.942 6.208 6.197 1.00 98.00 154 LEU A CA 1
ATOM 1247 C C . LEU A 1 154 ? -5.076 6.280 5.172 1.00 98.00 154 LEU A C 1
ATOM 1249 O O . LEU A 1 154 ? -4.895 5.878 4.024 1.00 98.00 154 LEU A O 1
ATOM 1253 N N . ASN A 1 155 ? -6.210 6.897 5.531 1.00 98.12 155 ASN A N 1
ATOM 1254 C CA . ASN A 1 155 ? -7.322 7.092 4.597 1.00 98.12 155 ASN A CA 1
ATOM 1255 C C . ASN A 1 155 ? -6.911 7.875 3.344 1.00 98.12 155 ASN A C 1
ATOM 1257 O O . ASN A 1 155 ? -7.315 7.526 2.236 1.00 98.12 155 ASN A O 1
ATOM 1261 N N . LYS A 1 156 ? -6.075 8.909 3.497 1.00 98.31 156 LYS A N 1
ATOM 1262 C CA . LYS A 1 156 ? -5.571 9.703 2.372 1.00 98.31 156 LYS A CA 1
ATOM 1263 C C . LYS A 1 156 ? -4.620 8.893 1.493 1.00 98.31 156 LYS A C 1
ATOM 1265 O O . LYS A 1 156 ? -4.704 8.999 0.274 1.00 98.31 156 LYS A O 1
ATOM 1270 N N . LYS A 1 157 ? -3.741 8.073 2.079 1.00 98.56 157 LYS A N 1
ATOM 1271 C CA . LYS A 1 157 ? -2.831 7.198 1.315 1.00 98.56 157 LYS A CA 1
ATOM 1272 C C . LYS A 1 157 ? -3.617 6.146 0.526 1.00 98.56 157 LYS A C 1
ATOM 1274 O O . LYS A 1 157 ? -3.405 6.001 -0.674 1.00 98.56 157 LYS A O 1
ATOM 1279 N N . VAL A 1 158 ? -4.576 5.481 1.176 1.00 98.69 158 VAL A N 1
ATOM 1280 C CA . VAL A 1 158 ? -5.451 4.466 0.560 1.00 98.69 158 VAL A CA 1
ATOM 1281 C C . VAL A 1 158 ? -6.261 5.055 -0.597 1.00 98.69 158 VAL A C 1
ATOM 1283 O O . VAL A 1 158 ? -6.265 4.501 -1.695 1.00 98.69 158 VAL A O 1
ATOM 1286 N N . THR A 1 159 ? -6.916 6.198 -0.379 1.00 98.56 159 THR A N 1
ATOM 1287 C CA . THR A 1 159 ? -7.668 6.904 -1.432 1.00 98.56 159 THR A CA 1
ATOM 1288 C C . THR A 1 159 ? -6.765 7.368 -2.570 1.00 98.56 159 THR A C 1
ATOM 1290 O O . THR A 1 159 ? -7.083 7.096 -3.724 1.00 98.56 159 THR A O 1
ATOM 1293 N N . SER A 1 160 ? -5.594 7.937 -2.270 1.00 98.56 160 SER A N 1
ATOM 1294 C CA . SER A 1 160 ? -4.630 8.355 -3.298 1.00 98.56 160 SER A CA 1
ATOM 1295 C C . SER A 1 160 ? -4.162 7.188 -4.176 1.00 98.56 160 SER A C 1
ATOM 1297 O O . SER A 1 160 ? -4.097 7.343 -5.392 1.00 98.56 160 SER A O 1
ATOM 1299 N N . LEU A 1 161 ? -3.863 6.012 -3.605 1.00 98.62 161 LEU A N 1
ATOM 1300 C CA . LEU A 1 161 ? -3.482 4.836 -4.405 1.00 98.62 161 LEU A CA 1
ATOM 1301 C C . LEU A 1 161 ? -4.599 4.412 -5.353 1.00 98.62 161 LEU A C 1
ATOM 1303 O O . LEU A 1 161 ? -4.343 4.134 -6.522 1.00 98.62 161 LEU A O 1
ATOM 1307 N N . HIS A 1 162 ? -5.836 4.374 -4.859 1.00 98.69 162 HIS A N 1
ATOM 1308 C CA . HIS A 1 162 ? -6.977 3.979 -5.676 1.00 98.69 162 HIS A CA 1
ATOM 1309 C C . HIS A 1 162 ? -7.238 4.981 -6.803 1.00 98.69 162 HIS A C 1
ATOM 1311 O O . HIS A 1 162 ? -7.404 4.579 -7.954 1.00 98.69 162 HIS A O 1
ATOM 1317 N N . GLU A 1 163 ? -7.181 6.279 -6.504 1.00 98.50 163 GLU A N 1
ATOM 1318 C CA . GLU A 1 163 ? -7.279 7.334 -7.512 1.00 98.50 163 GLU A CA 1
ATOM 1319 C C . GLU A 1 163 ? -6.175 7.212 -8.567 1.00 98.50 163 GLU A C 1
ATOM 1321 O O . GLU A 1 163 ? -6.461 7.292 -9.759 1.00 98.50 163 GLU A O 1
ATOM 1326 N N . LEU A 1 164 ? -4.924 6.973 -8.164 1.00 98.06 164 LEU A N 1
ATOM 1327 C CA . LEU A 1 164 ? -3.806 6.799 -9.096 1.00 98.06 164 LEU A CA 1
ATOM 1328 C C . LEU A 1 164 ? -3.967 5.564 -9.984 1.00 98.06 164 LEU A C 1
ATOM 1330 O O . LEU A 1 164 ? -3.691 5.651 -11.182 1.00 98.06 164 LEU A O 1
ATOM 1334 N N . LEU A 1 165 ? -4.457 4.456 -9.424 1.00 98.44 165 LEU A N 1
ATOM 1335 C CA . LEU A 1 165 ? -4.750 3.226 -10.162 1.00 98.44 165 LEU A CA 1
ATOM 1336 C C . LEU A 1 165 ? -5.827 3.457 -11.239 1.00 98.44 165 LEU A C 1
ATOM 1338 O O . LEU A 1 165 ? -5.742 2.919 -12.341 1.00 98.44 165 LEU A O 1
ATOM 1342 N N . HIS A 1 166 ? -6.810 4.312 -10.952 1.00 98.12 166 HIS A N 1
ATOM 1343 C CA . HIS A 1 166 ? -7.947 4.586 -11.838 1.00 98.12 166 HIS A CA 1
ATOM 1344 C C . HIS A 1 166 ? -7.741 5.809 -12.745 1.00 98.12 166 HIS A C 1
ATOM 1346 O O . HIS A 1 166 ? -8.531 6.056 -13.660 1.00 98.12 166 HIS A O 1
ATOM 1352 N N . LYS A 1 167 ? -6.673 6.585 -12.537 1.00 97.50 167 LYS A N 1
ATOM 1353 C CA . LYS A 1 167 ? -6.382 7.786 -13.320 1.00 97.50 167 LYS A CA 1
ATOM 1354 C C . LYS A 1 167 ? -5.608 7.443 -14.588 1.00 97.50 167 LYS A C 1
ATOM 1356 O O . LYS A 1 167 ? -4.436 7.059 -14.536 1.00 97.50 167 LYS A O 1
ATOM 1361 N N . VAL A 1 168 ? -6.235 7.700 -15.737 1.00 95.62 168 VAL A N 1
ATOM 1362 C CA . VAL A 1 168 ? -5.607 7.600 -17.065 1.00 95.62 168 VAL A CA 1
ATOM 1363 C C . VAL A 1 168 ? -4.233 8.274 -17.059 1.00 95.62 168 VAL A C 1
ATOM 1365 O O . VAL A 1 168 ? -4.074 9.393 -16.561 1.00 95.62 168 VAL A O 1
ATOM 1368 N N . ASN A 1 169 ? -3.228 7.580 -17.595 1.00 93.38 169 ASN A N 1
ATOM 1369 C CA . ASN A 1 169 ? -1.909 8.160 -17.792 1.00 93.38 169 ASN A CA 1
ATOM 1370 C C . ASN A 1 169 ? -1.883 8.951 -19.107 1.00 93.38 169 ASN A C 1
ATOM 1372 O O . ASN A 1 169 ? -2.044 8.337 -20.159 1.00 93.38 169 ASN A O 1
ATOM 1376 N N . PRO A 1 170 ? -1.657 10.280 -19.097 1.00 91.31 170 PRO A N 1
ATOM 1377 C CA . PRO A 1 170 ? -1.586 11.060 -20.334 1.00 91.31 170 PRO A CA 1
ATOM 1378 C C . PRO A 1 170 ? -0.471 10.607 -21.284 1.00 91.31 170 PRO A C 1
ATOM 1380 O O . PRO A 1 170 ? -0.575 10.828 -22.485 1.00 91.31 170 PRO A O 1
ATOM 1383 N N . ALA A 1 171 ? 0.577 9.961 -20.759 1.00 89.56 171 ALA A N 1
ATOM 1384 C CA . ALA A 1 171 ? 1.653 9.382 -21.560 1.00 89.56 171 ALA A CA 1
ATOM 1385 C C . ALA A 1 171 ? 1.235 8.106 -22.320 1.00 89.56 171 ALA A C 1
ATOM 1387 O O . ALA A 1 171 ? 2.005 7.608 -23.134 1.00 89.56 171 ALA A O 1
ATOM 1388 N N . GLY A 1 172 ? 0.041 7.562 -22.057 1.00 91.00 172 GLY A N 1
ATOM 1389 C CA . GLY A 1 172 ? -0.469 6.359 -22.719 1.00 91.00 172 GLY A CA 1
ATOM 1390 C C . GLY A 1 172 ? 0.208 5.053 -22.293 1.00 91.00 172 GLY A C 1
ATOM 1391 O O . GLY A 1 172 ? -0.055 4.027 -22.908 1.00 91.00 172 GLY A O 1
ATOM 1392 N N . VAL A 1 173 ? 1.058 5.080 -21.261 1.00 93.62 173 VAL A N 1
ATOM 1393 C CA . VAL A 1 173 ? 1.713 3.891 -20.697 1.00 93.62 173 VAL A CA 1
ATOM 1394 C C . VAL A 1 173 ? 1.078 3.486 -19.370 1.00 93.62 173 VAL A C 1
ATOM 1396 O O . VAL A 1 173 ? 0.705 4.342 -18.555 1.00 93.62 173 VAL A O 1
ATOM 1399 N N . SER A 1 174 ? 0.987 2.179 -19.150 1.00 95.56 174 SER A N 1
ATOM 1400 C CA . SER A 1 174 ? 0.539 1.583 -17.894 1.00 95.56 174 SER A CA 1
ATOM 1401 C C . SER A 1 174 ? 1.436 2.017 -16.730 1.00 95.56 174 SER A C 1
ATOM 1403 O O . SER A 1 174 ? 2.645 2.213 -16.891 1.00 95.56 174 SER A O 1
ATOM 1405 N N . ARG A 1 175 ? 0.846 2.187 -15.545 1.00 97.25 175 ARG A N 1
ATOM 1406 C CA . ARG A 1 175 ? 1.577 2.442 -14.298 1.00 97.25 175 ARG A CA 1
ATOM 1407 C C . ARG A 1 175 ? 1.565 1.207 -13.423 1.00 97.25 175 ARG A C 1
ATOM 1409 O O . ARG A 1 175 ? 0.515 0.605 -13.202 1.00 97.25 175 ARG A O 1
ATOM 1416 N N . VAL A 1 176 ? 2.721 0.899 -12.857 1.00 98.69 176 VAL A N 1
ATOM 1417 C CA . VAL A 1 176 ? 2.827 -0.053 -11.758 1.00 98.69 176 VAL A CA 1
ATOM 1418 C C . VAL A 1 176 ? 3.047 0.732 -10.479 1.00 98.69 176 VAL A C 1
ATOM 1420 O O . VAL A 1 176 ? 4.074 1.377 -10.311 1.00 98.69 176 VAL A O 1
ATOM 1423 N N . LEU A 1 177 ? 2.072 0.685 -9.579 1.00 98.88 177 LEU A N 1
ATOM 1424 C CA . LEU A 1 177 ? 2.173 1.237 -8.237 1.00 98.88 177 LEU A CA 1
ATOM 1425 C C . LEU A 1 177 ? 2.707 0.129 -7.323 1.00 98.88 177 LEU A C 1
ATOM 1427 O O . LEU A 1 177 ? 2.068 -0.912 -7.195 1.00 98.88 177 LEU A O 1
ATOM 1431 N N . TYR A 1 178 ? 3.859 0.329 -6.694 1.00 98.88 178 TYR A N 1
ATOM 1432 C CA . TYR A 1 178 ? 4.474 -0.643 -5.793 1.00 98.88 178 TYR A CA 1
ATOM 1433 C C . TYR A 1 178 ? 4.739 0.005 -4.441 1.00 98.88 178 TYR A C 1
ATOM 1435 O O . TYR A 1 178 ? 5.506 0.957 -4.363 1.00 98.88 178 TYR A O 1
ATOM 1443 N N . PHE A 1 179 ? 4.132 -0.492 -3.367 1.00 98.88 179 PHE A N 1
ATOM 1444 C CA . PHE A 1 179 ? 4.428 0.005 -2.022 1.00 98.88 179 PHE A CA 1
ATOM 1445 C C . PHE A 1 179 ? 5.051 -1.071 -1.138 1.00 98.88 179 PHE A C 1
ATOM 1447 O O . PHE A 1 179 ? 4.714 -2.256 -1.222 1.00 98.88 179 PHE A O 1
ATOM 1454 N N . HIS A 1 180 ? 5.954 -0.653 -0.257 1.00 98.69 180 HIS A N 1
ATOM 1455 C CA . HIS A 1 180 ? 6.731 -1.567 0.575 1.00 98.69 180 HIS A CA 1
ATOM 1456 C C . HIS A 1 180 ? 7.197 -0.910 1.874 1.00 98.69 180 HIS A C 1
ATOM 1458 O O . HIS A 1 180 ? 7.266 0.305 2.005 1.00 98.69 180 HIS A O 1
ATOM 1464 N N . CYS A 1 181 ? 7.547 -1.752 2.837 1.00 97.06 181 CYS A N 1
ATOM 1465 C CA . CYS A 1 181 ? 8.438 -1.423 3.941 1.00 97.06 181 CYS A CA 1
ATOM 1466 C C . CYS A 1 181 ? 9.650 -2.362 3.873 1.00 97.06 181 CYS A C 1
ATOM 1468 O O . CYS A 1 181 ? 9.723 -3.187 2.961 1.00 97.06 181 CYS A O 1
ATOM 1470 N N . GLY A 1 182 ? 10.560 -2.301 4.851 1.00 95.38 182 GLY A N 1
ATOM 1471 C CA . GLY A 1 182 ? 11.780 -3.117 4.837 1.00 95.38 182 GLY A CA 1
ATOM 1472 C C . GLY A 1 182 ? 11.526 -4.610 4.571 1.00 95.38 182 GLY A C 1
ATOM 1473 O O . GLY A 1 182 ? 12.087 -5.176 3.641 1.00 95.38 182 GLY A O 1
ATOM 1474 N N . HIS A 1 183 ? 10.599 -5.227 5.313 1.00 95.38 183 HIS A N 1
ATOM 1475 C CA . HIS A 1 183 ? 10.298 -6.668 5.213 1.00 95.38 183 HIS A CA 1
ATOM 1476 C C . HIS A 1 183 ? 9.005 -6.997 4.445 1.00 95.38 183 HIS A C 1
ATOM 1478 O O . HIS A 1 183 ? 8.687 -8.163 4.210 1.00 95.38 183 HIS A O 1
ATOM 1484 N N . GLY A 1 184 ? 8.216 -5.988 4.064 1.00 97.25 184 GLY A N 1
ATOM 1485 C CA . GLY A 1 184 ? 6.928 -6.184 3.386 1.00 97.25 184 GLY A CA 1
ATOM 1486 C C . GLY A 1 184 ? 5.809 -6.776 4.254 1.00 97.25 184 GLY A C 1
ATOM 1487 O O . GLY A 1 184 ? 4.819 -7.293 3.720 1.00 97.25 184 GLY A O 1
ATOM 1488 N N . GLN A 1 185 ? 5.964 -6.713 5.579 1.00 97.31 185 GLN A N 1
ATOM 1489 C CA . GLN A 1 185 ? 5.093 -7.363 6.563 1.00 97.31 185 GLN A CA 1
ATOM 1490 C C . GLN A 1 185 ? 4.140 -6.360 7.221 1.00 97.31 185 GLN A C 1
ATOM 1492 O O . GLN A 1 185 ? 2.973 -6.318 6.842 1.00 97.31 185 GLN A O 1
ATOM 1497 N N . ASP A 1 186 ? 4.630 -5.524 8.143 1.00 97.62 186 ASP A N 1
ATOM 1498 C CA . ASP A 1 186 ? 3.783 -4.745 9.059 1.00 97.62 186 ASP A CA 1
ATOM 1499 C C . ASP A 1 186 ? 3.144 -3.517 8.422 1.00 97.62 186 ASP A C 1
ATOM 1501 O O . ASP A 1 186 ? 1.954 -3.525 8.129 1.00 97.62 186 ASP A O 1
ATOM 1505 N N . ARG A 1 187 ? 3.933 -2.477 8.137 1.00 98.25 187 ARG A N 1
ATOM 1506 C CA . ARG A 1 187 ? 3.458 -1.236 7.495 1.00 98.25 187 ARG A CA 1
ATOM 1507 C C . ARG A 1 187 ? 2.856 -1.507 6.115 1.00 98.25 187 ARG A C 1
ATOM 1509 O O . ARG A 1 187 ? 1.837 -0.936 5.738 1.00 98.25 187 ARG A O 1
ATOM 1516 N N . THR A 1 188 ? 3.456 -2.438 5.373 1.00 98.56 188 THR A N 1
ATOM 1517 C CA . THR A 1 188 ? 2.899 -2.930 4.108 1.00 98.56 188 THR A CA 1
ATOM 1518 C C . THR A 1 188 ? 1.578 -3.659 4.329 1.00 98.56 188 THR A C 1
ATOM 1520 O O . THR A 1 188 ? 0.651 -3.468 3.551 1.00 98.56 188 THR A O 1
ATOM 1523 N N . GLY A 1 189 ? 1.465 -4.481 5.372 1.00 98.62 189 GLY A N 1
ATOM 1524 C CA . GLY A 1 189 ? 0.232 -5.174 5.736 1.00 98.62 189 GLY A CA 1
ATOM 1525 C C . GLY A 1 189 ? -0.866 -4.214 6.174 1.00 98.62 189 GLY A C 1
ATOM 1526 O O . GLY A 1 189 ? -2.012 -4.388 5.769 1.00 98.62 189 GLY A O 1
ATOM 1527 N N . GLU A 1 190 ? -0.526 -3.164 6.916 1.00 98.81 190 GLU A N 1
ATOM 1528 C CA . GLU A 1 190 ? -1.451 -2.094 7.284 1.00 98.81 190 GLU A CA 1
ATOM 1529 C C . GLU A 1 190 ? -2.031 -1.414 6.041 1.00 98.81 190 GLU A C 1
ATOM 1531 O O . GLU A 1 190 ? -3.249 -1.406 5.867 1.00 98.81 190 GLU A O 1
ATOM 1536 N N . LEU A 1 191 ? -1.181 -0.910 5.137 1.00 98.88 191 LEU A N 1
ATOM 1537 C CA . LEU A 1 191 ? -1.655 -0.213 3.940 1.00 98.88 191 LEU A CA 1
ATOM 1538 C C . LEU A 1 191 ? -2.398 -1.148 2.976 1.00 98.88 191 LEU A C 1
ATOM 1540 O O . LEU A 1 191 ? -3.456 -0.785 2.463 1.00 98.88 191 LEU A O 1
ATOM 1544 N N . ALA A 1 192 ? -1.889 -2.365 2.761 1.00 98.88 192 ALA A N 1
ATOM 1545 C CA . ALA A 1 192 ? -2.549 -3.368 1.927 1.00 98.88 192 ALA A CA 1
ATOM 1546 C C . ALA A 1 192 ? -3.904 -3.786 2.495 1.00 98.88 192 ALA A C 1
ATOM 1548 O O . ALA A 1 192 ? -4.885 -3.892 1.759 1.00 98.88 192 ALA A O 1
ATOM 1549 N N . GLY A 1 193 ? -3.965 -4.002 3.807 1.00 98.75 193 GLY A N 1
ATOM 1550 C CA . GLY A 1 193 ? -5.189 -4.376 4.487 1.00 98.75 193 GLY A CA 1
ATOM 1551 C C . GLY A 1 193 ? -6.223 -3.263 4.435 1.00 98.75 193 GLY A C 1
ATOM 1552 O O . GLY A 1 193 ? -7.365 -3.514 4.066 1.00 98.75 193 GLY A O 1
ATOM 1553 N N . ALA A 1 194 ? -5.816 -2.026 4.713 1.00 98.81 194 ALA A N 1
ATOM 1554 C CA . ALA A 1 194 ? -6.688 -0.863 4.625 1.00 98.81 194 ALA A CA 1
ATOM 1555 C C . ALA A 1 194 ? -7.226 -0.660 3.200 1.00 98.81 194 ALA A C 1
ATOM 1557 O O . ALA A 1 194 ? -8.422 -0.430 3.019 1.00 98.81 194 ALA A O 1
ATOM 1558 N N . TYR A 1 195 ? -6.377 -0.828 2.180 1.00 98.88 195 TYR A N 1
ATOM 1559 C CA . TYR A 1 195 ? -6.800 -0.771 0.781 1.00 98.88 195 TYR A CA 1
ATOM 1560 C C . TYR A 1 195 ? -7.876 -1.810 0.463 1.00 98.88 195 TYR A C 1
ATOM 1562 O O . TYR A 1 195 ? -8.931 -1.460 -0.065 1.00 98.88 195 TYR A O 1
ATOM 1570 N N . ARG A 1 196 ? -7.638 -3.077 0.823 1.00 98.69 196 ARG A N 1
ATOM 1571 C CA . ARG A 1 196 ? -8.587 -4.170 0.576 1.00 98.69 196 ARG A CA 1
ATOM 1572 C C . ARG A 1 196 ? -9.905 -3.953 1.311 1.00 98.69 196 ARG A C 1
ATOM 1574 O O . ARG A 1 196 ? -10.964 -3.987 0.697 1.00 98.69 196 ARG A O 1
ATOM 1581 N N . LEU A 1 197 ? -9.852 -3.584 2.590 1.00 98.81 197 LEU A N 1
ATOM 1582 C CA . LEU A 1 197 ? -11.059 -3.251 3.348 1.00 98.81 197 LEU A CA 1
ATOM 1583 C C . LEU A 1 197 ? -11.870 -2.116 2.717 1.00 98.81 197 LEU A C 1
ATOM 1585 O O . LEU A 1 197 ? -13.082 -2.085 2.888 1.00 98.81 197 LEU A O 1
ATOM 1589 N N . LYS A 1 198 ? -11.254 -1.175 2.000 1.00 98.69 198 LYS A N 1
ATOM 1590 C CA . LYS A 1 198 ? -12.004 -0.091 1.360 1.00 98.69 198 LYS A CA 1
ATOM 1591 C C . LYS A 1 198 ? -12.503 -0.444 -0.039 1.00 98.69 198 LYS A C 1
ATOM 1593 O O . LYS A 1 198 ? -13.652 -0.157 -0.356 1.00 98.69 198 LYS A O 1
ATOM 1598 N N . TYR A 1 199 ? -11.674 -1.068 -0.868 1.00 98.50 199 TYR A N 1
ATOM 1599 C CA . TYR A 1 199 ? -11.946 -1.180 -2.305 1.00 98.50 199 TYR A CA 1
ATOM 1600 C C . TYR A 1 199 ? -12.263 -2.590 -2.798 1.00 98.50 199 TYR A C 1
ATOM 1602 O O . TYR A 1 199 ? -12.638 -2.750 -3.957 1.00 98.50 199 TYR A O 1
ATOM 1610 N N . THR A 1 200 ? -12.196 -3.603 -1.935 1.00 96.06 200 THR A N 1
ATOM 1611 C CA . THR A 1 200 ? -12.624 -4.969 -2.261 1.00 96.06 200 THR A CA 1
ATOM 1612 C C . THR A 1 200 ? -13.792 -5.404 -1.371 1.00 96.06 200 THR A C 1
ATOM 1614 O O . THR A 1 200 ? -14.282 -4.672 -0.501 1.00 96.06 200 THR A O 1
ATOM 1617 N N . THR A 1 201 ? -14.277 -6.625 -1.585 1.00 95.06 201 THR A N 1
ATOM 1618 C CA . THR A 1 201 ? -15.301 -7.267 -0.748 1.00 95.06 201 THR A CA 1
ATOM 1619 C C . THR A 1 201 ? -14.714 -7.999 0.458 1.00 95.06 201 THR A C 1
ATOM 1621 O O . THR A 1 201 ? -15.451 -8.693 1.151 1.00 95.06 201 THR A O 1
ATOM 1624 N N . ASP A 1 202 ? -13.410 -7.872 0.716 1.00 97.31 202 ASP A N 1
ATOM 1625 C CA . ASP A 1 202 ? -12.761 -8.597 1.805 1.00 97.31 202 ASP A CA 1
ATOM 1626 C C . ASP A 1 202 ? -13.308 -8.171 3.174 1.00 97.31 202 ASP A C 1
ATOM 1628 O O . ASP A 1 202 ? -13.576 -6.989 3.434 1.00 97.31 202 ASP A O 1
ATOM 1632 N N . SER A 1 203 ? -13.460 -9.153 4.062 1.00 98.12 203 SER A N 1
ATOM 1633 C CA . SER A 1 203 ? -13.733 -8.907 5.475 1.00 98.12 203 SER A CA 1
ATOM 1634 C C . SER A 1 203 ? -12.440 -8.601 6.234 1.00 98.12 203 SER A C 1
ATOM 1636 O O . SER A 1 203 ? -11.330 -8.890 5.775 1.00 98.12 203 SER A O 1
ATOM 1638 N N . PHE A 1 204 ? -12.571 -8.078 7.453 1.00 98.25 204 PHE A N 1
ATOM 1639 C CA . PHE A 1 204 ? -11.430 -7.933 8.353 1.00 98.25 204 PHE A CA 1
ATOM 1640 C C . PHE A 1 204 ? -10.748 -9.273 8.650 1.00 98.25 204 PHE A C 1
ATOM 1642 O O . PHE A 1 204 ? -9.523 -9.328 8.720 1.00 98.25 204 PHE A O 1
ATOM 1649 N N . ALA A 1 205 ? -11.512 -10.365 8.751 1.00 97.75 205 ALA A N 1
ATOM 1650 C CA . ALA A 1 205 ? -10.958 -11.699 8.962 1.00 97.75 205 ALA A CA 1
ATOM 1651 C C . ALA A 1 205 ? -10.082 -12.164 7.784 1.00 97.75 205 ALA A C 1
ATOM 1653 O O . ALA A 1 205 ? -9.022 -12.750 8.008 1.00 97.75 205 ALA A O 1
ATOM 1654 N N . ASP A 1 206 ? -10.492 -11.883 6.542 1.00 97.75 206 ASP A N 1
ATOM 1655 C CA . ASP A 1 206 ? -9.731 -12.257 5.343 1.00 97.75 206 ASP A CA 1
ATOM 1656 C C . ASP A 1 206 ? -8.409 -11.500 5.259 1.00 97.75 206 ASP A C 1
ATOM 1658 O O . ASP A 1 206 ? -7.348 -12.106 5.093 1.00 97.75 206 ASP A O 1
ATOM 1662 N N . VAL A 1 207 ? -8.475 -10.180 5.446 1.00 97.94 207 VAL A N 1
ATOM 1663 C CA . VAL A 1 207 ? -7.297 -9.309 5.464 1.00 97.94 207 VAL A CA 1
ATOM 1664 C C . VAL A 1 207 ? -6.351 -9.687 6.602 1.00 97.94 207 VAL A C 1
ATOM 1666 O O . VAL A 1 207 ? -5.139 -9.766 6.399 1.00 97.94 207 VAL A O 1
ATOM 1669 N N . TRP A 1 208 ? -6.887 -9.944 7.797 1.00 97.69 208 TRP A N 1
ATOM 1670 C CA . TRP A 1 208 ? -6.082 -10.316 8.955 1.00 97.69 208 TRP A CA 1
ATOM 1671 C C . TRP A 1 208 ? -5.361 -11.647 8.754 1.00 97.69 208 TRP A C 1
ATOM 1673 O O . TRP A 1 208 ? -4.166 -11.735 9.034 1.00 97.69 208 TRP A O 1
ATOM 1683 N N . ARG A 1 209 ? -6.059 -12.665 8.232 1.00 97.06 209 ARG A N 1
ATOM 1684 C CA . ARG A 1 209 ? -5.473 -13.976 7.923 1.00 97.06 209 ARG A CA 1
ATOM 1685 C C . ARG A 1 209 ? -4.278 -13.833 6.984 1.00 97.06 209 ARG A C 1
ATOM 1687 O O . ARG A 1 209 ? -3.194 -14.301 7.320 1.00 97.06 209 ARG A O 1
ATOM 1694 N N . GLU A 1 210 ? -4.449 -13.136 5.863 1.00 96.25 210 GLU A N 1
ATOM 1695 C CA . GLU A 1 210 ? -3.362 -12.954 4.896 1.00 96.25 210 GLU A CA 1
ATOM 1696 C C . GLU A 1 210 ? -2.203 -12.141 5.482 1.00 96.25 210 GLU A C 1
ATOM 1698 O O . GLU A 1 210 ? -1.042 -12.517 5.336 1.00 96.25 210 GLU A O 1
ATOM 1703 N N . ASN A 1 211 ? -2.485 -11.052 6.199 1.00 97.81 211 ASN A N 1
ATOM 1704 C CA . ASN A 1 211 ? -1.427 -10.263 6.826 1.00 97.81 211 ASN A CA 1
ATOM 1705 C C . ASN A 1 211 ? -0.646 -11.069 7.873 1.00 97.81 211 ASN A C 1
ATOM 1707 O O . ASN A 1 211 ? 0.576 -10.937 7.948 1.00 97.81 211 ASN A O 1
ATOM 1711 N N . LYS A 1 212 ? -1.315 -11.941 8.639 1.00 96.69 212 LYS A N 1
ATOM 1712 C CA . LYS A 1 212 ? -0.650 -12.864 9.568 1.00 96.69 212 LYS A CA 1
ATOM 1713 C C . LYS A 1 212 ? 0.206 -13.902 8.851 1.00 96.69 212 LYS A C 1
ATOM 1715 O O . LYS A 1 212 ? 1.323 -14.142 9.301 1.00 96.69 212 LYS A O 1
ATOM 1720 N N . GLU A 1 213 ? -0.267 -14.480 7.749 1.00 96.38 213 GLU A N 1
ATOM 1721 C CA . GLU A 1 213 ? 0.535 -15.376 6.897 1.00 96.38 213 GLU A CA 1
ATOM 1722 C C . GLU A 1 213 ? 1.762 -14.654 6.322 1.00 96.38 213 GLU A C 1
ATOM 1724 O O . GLU A 1 213 ? 2.849 -15.223 6.222 1.00 96.38 213 GLU A O 1
ATOM 1729 N N . MET A 1 214 ? 1.612 -13.362 6.028 1.00 95.38 214 MET A N 1
ATOM 1730 C CA . MET A 1 214 ? 2.689 -12.473 5.603 1.00 95.38 214 MET A CA 1
ATOM 1731 C C . MET A 1 214 ? 3.546 -11.962 6.769 1.00 95.38 214 MET A C 1
ATOM 1733 O O . MET A 1 214 ? 4.456 -11.176 6.534 1.00 95.38 214 MET A O 1
ATOM 1737 N N . GLY A 1 215 ? 3.347 -12.432 7.997 1.00 96.69 215 GLY A N 1
ATOM 1738 C CA . GLY A 1 215 ? 4.235 -12.147 9.123 1.00 96.69 215 GLY A CA 1
ATOM 1739 C C . GLY A 1 215 ? 3.975 -10.836 9.859 1.00 96.69 215 GLY A C 1
ATOM 1740 O O . GLY A 1 215 ? 4.789 -10.485 10.693 1.00 96.69 215 GLY A O 1
ATOM 1741 N N . MET A 1 216 ? 2.861 -10.138 9.608 1.00 96.75 216 MET A N 1
ATOM 1742 C CA . MET A 1 216 ? 2.502 -8.942 10.380 1.00 96.75 216 MET A CA 1
ATOM 1743 C C . MET A 1 216 ? 2.419 -9.269 11.879 1.00 96.75 216 MET A C 1
ATOM 1745 O O . MET A 1 216 ? 1.656 -10.159 12.288 1.00 96.75 216 MET A O 1
ATOM 1749 N N . ASP A 1 217 ? 3.178 -8.555 12.701 1.00 96.31 217 ASP A N 1
ATOM 1750 C CA . ASP A 1 217 ? 3.267 -8.781 14.144 1.00 96.31 217 ASP A CA 1
ATOM 1751 C C . ASP A 1 217 ? 3.470 -7.511 14.988 1.00 96.31 217 ASP A C 1
ATOM 1753 O O . ASP A 1 217 ? 3.246 -7.569 16.201 1.00 96.31 217 ASP A O 1
ATOM 1757 N N . VAL A 1 218 ? 3.768 -6.364 14.369 1.00 96.50 218 VAL A N 1
ATOM 1758 C CA . VAL A 1 218 ? 3.960 -5.089 15.074 1.00 96.50 218 VAL A CA 1
ATOM 1759 C C . VAL A 1 218 ? 2.617 -4.518 15.569 1.00 96.50 218 VAL A C 1
ATOM 1761 O O . VAL A 1 218 ? 1.739 -4.206 14.753 1.00 96.50 218 VAL A O 1
ATOM 1764 N N . PRO A 1 219 ? 2.423 -4.341 16.895 1.00 97.12 219 PRO A N 1
ATOM 1765 C CA . PRO A 1 219 ? 1.152 -3.904 17.478 1.00 97.12 219 PRO A CA 1
ATOM 1766 C C . PRO A 1 219 ? 0.615 -2.583 16.928 1.00 97.12 219 PRO A C 1
ATOM 1768 O O . PRO A 1 219 ? -0.592 -2.458 16.725 1.00 97.12 219 PRO A O 1
ATOM 1771 N N . GLU A 1 220 ? 1.484 -1.611 16.671 1.00 97.81 220 GLU A N 1
ATOM 1772 C CA . GLU A 1 220 ? 1.121 -0.288 16.169 1.00 97.81 220 GLU A CA 1
ATOM 1773 C C . GLU A 1 220 ? 0.430 -0.390 14.806 1.00 97.81 220 GLU A C 1
ATOM 1775 O O . GLU A 1 220 ? -0.638 0.189 14.596 1.00 97.81 220 GLU A O 1
ATOM 1780 N N . ASN A 1 221 ? 0.979 -1.197 13.897 1.00 98.25 221 ASN A N 1
ATOM 1781 C CA . ASN A 1 221 ? 0.402 -1.389 12.569 1.00 98.25 221 ASN A CA 1
ATOM 1782 C C . ASN A 1 221 ? -0.901 -2.200 12.620 1.00 98.25 221 ASN A C 1
ATOM 1784 O O . ASN A 1 221 ? -1.844 -1.949 11.867 1.00 98.25 221 ASN A O 1
ATOM 1788 N N . ILE A 1 222 ? -0.993 -3.156 13.550 1.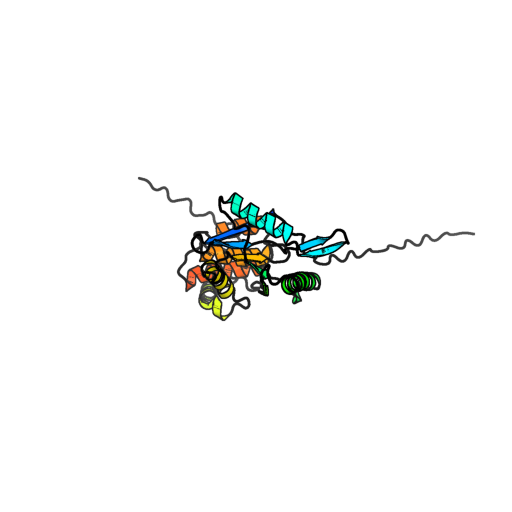00 98.38 222 ILE A N 1
ATOM 1789 C CA . ILE A 1 222 ? -2.219 -3.931 13.790 1.00 98.38 222 ILE A CA 1
ATOM 1790 C C . ILE A 1 222 ? -3.332 -3.007 14.300 1.00 98.38 222 ILE A C 1
ATOM 1792 O O . ILE A 1 222 ? -4.471 -3.070 13.831 1.00 98.38 222 ILE A O 1
ATOM 1796 N N . ASN A 1 223 ? -3.008 -2.132 15.252 1.00 98.44 223 ASN A N 1
ATOM 1797 C CA . ASN A 1 223 ? -3.939 -1.160 15.812 1.00 98.44 223 ASN A CA 1
ATOM 1798 C C . ASN A 1 223 ? -4.425 -0.166 14.755 1.00 98.44 223 ASN A C 1
ATOM 1800 O O . ASN A 1 223 ? -5.624 0.101 14.707 1.00 98.44 223 ASN A O 1
ATOM 1804 N N . ALA A 1 224 ? -3.534 0.351 13.906 1.00 98.62 224 ALA A N 1
ATOM 1805 C CA . ALA A 1 224 ? -3.900 1.273 12.832 1.00 98.62 224 ALA A CA 1
ATOM 1806 C C . ALA A 1 224 ? -4.847 0.625 11.814 1.00 98.62 224 ALA A C 1
ATOM 1808 O O . ALA A 1 224 ? -5.875 1.206 11.458 1.00 98.62 224 ALA A O 1
ATOM 1809 N N . LEU A 1 225 ? -4.578 -0.624 11.420 1.00 98.69 225 LEU A N 1
ATOM 1810 C CA . LEU A 1 225 ? -5.475 -1.385 10.550 1.00 98.69 225 LEU A CA 1
ATOM 1811 C C . LEU A 1 225 ? -6.854 -1.616 11.198 1.00 98.69 225 LEU A C 1
ATOM 1813 O O . LEU A 1 225 ? -7.885 -1.505 10.532 1.00 98.69 225 LEU A O 1
ATOM 1817 N N . LEU A 1 226 ? -6.898 -1.900 12.504 1.00 98.50 226 LEU A N 1
ATOM 1818 C CA . LEU A 1 226 ? -8.152 -2.038 13.251 1.00 98.50 226 LEU A CA 1
ATOM 1819 C C . LEU A 1 226 ? -8.919 -0.717 13.368 1.00 98.50 226 LEU A C 1
ATOM 1821 O O . LEU A 1 226 ? -10.141 -0.710 13.216 1.00 98.50 226 LEU A O 1
ATOM 1825 N N . TRP A 1 227 ? -8.226 0.394 13.626 1.00 98.69 227 TRP A N 1
ATOM 1826 C CA . TRP A 1 227 ? -8.829 1.725 13.600 1.00 98.69 227 TRP A CA 1
ATOM 1827 C C . TRP A 1 227 ? -9.438 2.031 12.243 1.00 98.69 227 TRP A C 1
ATOM 1829 O O . TRP A 1 227 ? -10.561 2.529 12.186 1.00 98.69 227 TRP A O 1
ATOM 1839 N N . TYR A 1 228 ? -8.736 1.681 11.166 1.00 98.81 228 TYR A N 1
ATOM 1840 C CA . TYR A 1 228 ? -9.235 1.859 9.812 1.00 98.81 228 TYR A CA 1
ATOM 1841 C C . TYR A 1 228 ? -10.487 1.027 9.546 1.00 98.81 228 TYR A C 1
ATOM 1843 O O . TYR A 1 228 ? -11.475 1.554 9.046 1.00 98.81 228 TYR A O 1
ATOM 1851 N N . CYS A 1 229 ? -10.487 -0.245 9.953 1.00 98.75 229 CYS A N 1
ATOM 1852 C CA . CYS A 1 229 ? -11.670 -1.096 9.873 1.00 98.75 229 CYS A CA 1
ATOM 1853 C C . CYS A 1 229 ? -12.871 -0.444 10.577 1.00 98.75 229 CYS A C 1
ATOM 1855 O O . CYS A 1 229 ? -13.934 -0.290 9.980 1.00 98.75 229 CYS A O 1
ATOM 1857 N N . LEU A 1 230 ? -12.685 0.002 11.824 1.00 98.62 230 LEU A N 1
ATOM 1858 C CA . LEU A 1 230 ? -13.744 0.652 12.595 1.00 98.62 230 LEU A CA 1
ATOM 1859 C C . LEU A 1 230 ? -14.200 1.962 11.943 1.00 98.62 230 LEU A C 1
ATOM 1861 O O . LEU A 1 230 ? -15.391 2.243 11.928 1.00 98.62 230 LEU A O 1
ATOM 1865 N N . TYR A 1 231 ? -13.287 2.757 11.385 1.00 98.69 231 TYR A N 1
ATOM 1866 C CA . TYR A 1 231 ? -13.636 3.968 10.640 1.00 98.69 231 TYR A CA 1
ATOM 1867 C C . TYR A 1 231 ? -14.558 3.666 9.453 1.00 98.69 231 TYR A C 1
ATOM 1869 O O . TYR A 1 231 ? -15.563 4.354 9.277 1.00 98.69 231 TYR A O 1
ATOM 1877 N N . LEU A 1 232 ? -14.270 2.615 8.680 1.00 98.62 232 LEU A N 1
ATOM 1878 C CA . LEU A 1 232 ? -15.125 2.207 7.562 1.00 98.62 232 LEU A CA 1
ATOM 1879 C C . LEU A 1 232 ? -16.535 1.824 8.037 1.00 98.62 232 LEU A C 1
ATOM 1881 O O . LEU A 1 232 ? -17.523 2.239 7.430 1.00 98.62 232 LEU A O 1
ATOM 1885 N N . GLU A 1 233 ? -16.645 1.098 9.153 1.00 98.00 233 GLU A N 1
ATOM 1886 C CA . GLU A 1 233 ? -17.946 0.722 9.719 1.00 98.00 233 GLU A CA 1
ATOM 1887 C C . GLU A 1 233 ? -18.718 1.927 10.271 1.00 98.00 233 GLU A C 1
ATOM 1889 O O . GLU A 1 233 ? -19.919 2.044 10.036 1.00 98.00 233 GLU A O 1
ATOM 1894 N N . GLN A 1 234 ? -18.043 2.819 11.003 1.00 97.50 234 GLN A N 1
ATOM 1895 C CA . GLN A 1 234 ? -18.695 3.921 11.716 1.00 97.50 234 GLN A CA 1
ATOM 1896 C C . GLN A 1 234 ? -18.994 5.133 10.822 1.00 97.50 234 GLN A C 1
ATOM 1898 O O . GLN A 1 234 ? -20.030 5.771 11.000 1.00 97.50 234 GLN A O 1
ATOM 1903 N N . SER A 1 235 ? -18.115 5.451 9.868 1.00 97.25 235 SER A N 1
ATOM 1904 C CA . SER A 1 235 ? -18.220 6.673 9.053 1.00 97.25 235 SER A CA 1
ATOM 1905 C C . SER A 1 235 ? -18.592 6.430 7.602 1.00 97.25 235 SER A C 1
ATOM 1907 O O . SER A 1 235 ? -19.243 7.283 7.005 1.00 97.25 235 SER A O 1
ATOM 1909 N N . GLU A 1 236 ? -18.182 5.303 7.018 1.00 96.56 236 GLU A N 1
ATOM 1910 C CA . GLU A 1 236 ? -18.452 5.013 5.601 1.00 96.56 236 GLU A CA 1
ATOM 1911 C C . GLU A 1 236 ? -19.635 4.050 5.413 1.00 96.56 236 GLU A C 1
ATOM 1913 O O . GLU A 1 236 ? -20.057 3.803 4.285 1.00 96.56 236 GLU A O 1
ATOM 1918 N N . GLY A 1 237 ? -20.211 3.532 6.506 1.00 96.56 237 GLY A N 1
ATOM 1919 C CA . GLY A 1 237 ? -21.331 2.589 6.454 1.00 96.56 237 GLY A CA 1
ATOM 1920 C C . GLY A 1 237 ? -20.955 1.261 5.795 1.00 96.56 237 GLY A C 1
ATOM 1921 O O . GLY A 1 237 ? -21.809 0.597 5.209 1.00 96.56 237 GLY A O 1
ATOM 1922 N N . MET A 1 238 ? -19.674 0.888 5.862 1.00 97.31 238 MET A N 1
ATOM 1923 C CA . MET A 1 238 ? -19.117 -0.305 5.234 1.00 97.31 238 MET A CA 1
ATOM 1924 C C . MET A 1 238 ? -18.860 -1.370 6.308 1.00 97.31 238 MET A C 1
ATOM 1926 O O . MET A 1 238 ? -17.789 -1.358 6.913 1.00 97.31 238 MET A O 1
ATOM 1930 N N . PRO A 1 239 ? -19.808 -2.287 6.581 1.00 95.75 239 PRO A N 1
ATOM 1931 C CA . PRO A 1 239 ? -19.599 -3.350 7.561 1.00 95.75 239 PRO A CA 1
ATOM 1932 C C . PRO A 1 239 ? -18.458 -4.273 7.111 1.00 95.75 239 PRO A C 1
ATOM 1934 O O . PRO A 1 239 ? -18.512 -4.833 6.015 1.00 95.75 239 PRO A O 1
ATOM 1937 N N . ARG A 1 240 ? -17.430 -4.448 7.952 1.00 96.69 240 ARG A N 1
ATOM 1938 C CA . ARG A 1 240 ? -16.244 -5.279 7.657 1.00 96.69 240 ARG A CA 1
ATOM 1939 C C . ARG A 1 240 ? -15.996 -6.385 8.678 1.00 96.69 240 ARG A C 1
ATOM 1941 O O . ARG A 1 240 ? -15.120 -7.222 8.455 1.00 96.69 240 ARG A O 1
ATOM 1948 N N . GLY A 1 241 ? -16.780 -6.433 9.751 1.00 96.38 241 GLY A N 1
ATOM 1949 C CA . GLY A 1 241 ? -16.666 -7.437 10.801 1.00 96.38 241 GLY A CA 1
ATOM 1950 C C . GLY A 1 241 ? -15.420 -7.215 11.647 1.00 96.38 241 GLY A C 1
ATOM 1951 O O . GLY A 1 241 ? -14.676 -8.162 11.894 1.00 96.38 241 GLY A O 1
ATOM 1952 N N . CYS A 1 242 ? -15.150 -5.970 12.046 1.00 96.75 242 CYS A N 1
ATOM 1953 C CA . CYS A 1 242 ? -13.974 -5.649 12.852 1.00 96.75 242 CYS A CA 1
ATOM 1954 C C . CYS A 1 242 ? -14.035 -6.369 14.211 1.00 96.75 242 CYS A C 1
ATOM 1956 O O . CYS A 1 242 ? -15.066 -6.357 14.881 1.00 96.75 242 CYS A O 1
ATOM 1958 N N . TYR A 1 243 ? -12.920 -6.951 14.665 1.00 95.50 243 TYR A N 1
ATOM 1959 C CA . TYR A 1 243 ? -12.851 -7.624 15.969 1.00 95.50 243 TYR A CA 1
ATOM 1960 C C . TYR A 1 243 ? -11.490 -7.457 16.649 1.00 95.50 243 TYR A C 1
ATOM 1962 O O . TYR A 1 243 ? -10.495 -7.086 16.031 1.00 95.50 243 TYR A O 1
ATOM 1970 N N . ASP A 1 244 ? -11.445 -7.732 17.953 1.00 94.44 244 ASP A N 1
ATOM 1971 C CA . ASP A 1 244 ? -10.210 -7.706 18.736 1.00 94.44 244 ASP A CA 1
ATOM 1972 C C . ASP A 1 244 ? -9.355 -8.943 18.442 1.00 94.44 244 ASP A C 1
ATOM 1974 O O . ASP A 1 244 ? -9.614 -10.023 18.970 1.00 94.44 244 ASP A O 1
ATOM 1978 N N . VAL A 1 245 ? -8.311 -8.780 17.630 1.00 92.56 245 VAL A N 1
ATOM 1979 C CA . VAL A 1 245 ? -7.416 -9.876 17.210 1.00 92.56 245 VAL A CA 1
ATOM 1980 C C . VAL A 1 245 ? -6.619 -10.518 18.347 1.00 92.56 245 VAL A C 1
ATOM 1982 O O . VAL A 1 245 ? -6.048 -11.588 18.160 1.00 92.56 245 VAL A O 1
ATOM 1985 N N . SER A 1 246 ? -6.553 -9.883 19.521 1.00 86.31 246 SER A N 1
ATOM 1986 C CA . SER A 1 246 ? -5.899 -10.484 20.694 1.00 86.31 246 SER A CA 1
ATOM 1987 C C . SER A 1 246 ? -6.793 -11.483 21.430 1.00 86.31 246 SER A C 1
ATOM 1989 O O . SER A 1 246 ? -6.317 -12.233 22.283 1.00 86.31 246 SER A O 1
ATOM 1991 N N . LYS A 1 247 ? -8.097 -11.462 21.143 1.00 81.62 247 LYS A N 1
ATOM 1992 C CA . LYS A 1 247 ? -9.042 -12.426 21.686 1.00 81.62 247 LYS A CA 1
ATOM 1993 C C . LYS A 1 247 ? -9.126 -13.600 20.713 1.00 81.62 247 LYS A C 1
ATOM 1995 O O . LYS A 1 247 ? -9.021 -13.392 19.503 1.00 81.62 247 LYS A O 1
ATOM 2000 N N . PRO A 1 248 ? -9.336 -14.831 21.210 1.00 60.28 248 PRO A N 1
ATOM 2001 C CA . PRO A 1 248 ? -9.725 -15.928 20.337 1.00 60.28 248 PRO A CA 1
ATOM 2002 C C . PRO A 1 248 ? -10.938 -15.473 19.517 1.00 60.28 248 PRO A C 1
ATOM 2004 O O . PRO A 1 248 ? -11.781 -14.764 20.084 1.00 60.28 248 PRO A O 1
ATOM 2007 N N . PRO A 1 249 ? -11.048 -15.843 18.228 1.00 57.38 249 PRO A N 1
ATOM 2008 C CA . PRO A 1 249 ? -12.255 -15.551 17.475 1.00 57.38 249 PRO A CA 1
ATOM 2009 C C . PRO A 1 249 ? -13.433 -16.065 18.299 1.00 57.38 249 PRO A C 1
ATOM 2011 O O . PRO A 1 249 ? -13.484 -17.248 18.646 1.00 57.38 249 PRO A O 1
ATOM 2014 N N . ALA A 1 250 ? -14.332 -15.156 18.691 1.00 53.16 250 ALA A N 1
ATOM 2015 C CA . ALA A 1 250 ? -15.619 -15.569 19.218 1.00 53.16 250 ALA A CA 1
ATOM 2016 C C . ALA A 1 250 ? -16.179 -16.527 18.170 1.00 53.16 250 ALA A C 1
ATOM 2018 O O . ALA A 1 250 ? -16.154 -16.175 16.990 1.00 53.16 250 ALA A O 1
ATOM 2019 N N . GLN A 1 251 ? -16.554 -17.745 18.575 1.00 41.03 251 GLN A N 1
ATOM 2020 C CA . GLN A 1 251 ? -17.172 -18.713 17.673 1.00 41.03 251 GLN A CA 1
ATOM 2021 C C . GLN A 1 251 ? -18.194 -17.945 16.841 1.00 41.03 251 GLN A C 1
ATOM 2023 O O . GLN A 1 251 ? -19.131 -17.372 17.402 1.00 41.03 251 GLN A O 1
ATOM 2028 N N . ALA A 1 252 ? -17.926 -17.816 15.537 1.00 39.59 252 ALA A N 1
ATOM 2029 C CA . ALA A 1 252 ? -18.855 -17.165 14.634 1.00 39.59 252 ALA A CA 1
ATOM 2030 C C . ALA A 1 252 ? -20.211 -17.838 14.867 1.00 39.59 252 ALA A C 1
ATOM 2032 O O . ALA A 1 252 ? -20.218 -19.061 15.047 1.00 39.59 252 ALA A O 1
ATOM 2033 N N . PRO A 1 253 ? -21.323 -17.085 14.945 1.00 36.84 253 PRO A N 1
ATOM 2034 C CA . PRO A 1 253 ? -22.624 -17.706 15.097 1.00 36.84 253 PRO A CA 1
ATOM 2035 C C . PRO A 1 253 ? -22.746 -18.748 13.992 1.00 36.84 253 PRO A C 1
ATOM 2037 O O . PRO A 1 253 ? -22.643 -18.420 12.807 1.00 36.84 253 PRO A O 1
ATOM 2040 N N . GLU A 1 254 ? -22.846 -20.005 14.422 1.00 38.81 254 GLU A N 1
ATOM 2041 C CA . GLU A 1 254 ? -23.094 -21.155 13.572 1.00 38.81 254 GLU A CA 1
ATOM 2042 C C . GLU A 1 254 ? -24.238 -20.741 12.655 1.00 38.81 254 GLU A C 1
ATOM 2044 O O . GLU A 1 254 ? -25.268 -20.248 13.125 1.00 38.81 254 GLU A O 1
ATOM 2049 N N . THR A 1 255 ? -23.979 -20.790 11.350 1.00 40.66 255 THR A N 1
ATOM 2050 C CA . THR A 1 255 ? -24.930 -20.424 10.308 1.00 40.66 255 THR A CA 1
ATOM 2051 C C . THR A 1 255 ? -26.300 -20.945 10.702 1.00 40.66 255 THR A C 1
ATOM 2053 O O . THR A 1 255 ? -26.471 -22.157 10.816 1.00 40.66 255 THR A O 1
ATOM 2056 N N . ALA A 1 256 ? -27.244 -20.034 10.955 1.00 40.66 256 ALA A N 1
ATOM 2057 C CA . ALA A 1 256 ? -28.625 -20.401 11.191 1.00 40.66 256 ALA A CA 1
ATOM 2058 C C . ALA A 1 256 ? -29.047 -21.309 10.034 1.00 40.66 256 ALA A C 1
ATOM 2060 O O . ALA A 1 256 ? -29.028 -20.881 8.877 1.00 40.66 256 ALA A O 1
ATOM 2061 N N . GLU A 1 257 ? -29.339 -22.571 10.350 1.00 39.12 257 GLU A N 1
ATOM 2062 C CA . GLU A 1 257 ? -29.897 -23.525 9.407 1.00 39.12 257 GLU A CA 1
ATOM 2063 C C . GLU A 1 257 ? -31.112 -22.870 8.753 1.00 39.12 257 GLU A C 1
ATOM 2065 O O . GLU A 1 257 ? -32.146 -22.628 9.382 1.00 39.12 257 GLU A O 1
ATOM 2070 N N . VAL A 1 258 ? -30.965 -22.533 7.474 1.00 41.47 258 VAL A N 1
ATOM 2071 C CA . VAL A 1 258 ? -32.085 -22.182 6.615 1.00 41.47 258 VAL A CA 1
ATOM 2072 C C . VAL A 1 258 ? -32.847 -23.482 6.397 1.00 41.47 258 VAL A C 1
ATOM 2074 O O . VAL A 1 258 ? -32.533 -24.260 5.501 1.00 41.47 258 VAL A O 1
ATOM 2077 N N . PHE A 1 259 ? -33.830 -23.741 7.257 1.00 42.25 25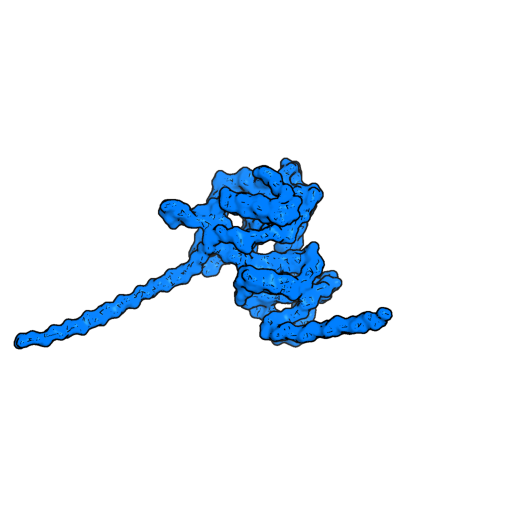9 PHE A N 1
ATOM 2078 C CA . PHE A 1 259 ? -34.886 -24.691 6.947 1.00 42.25 259 PHE A CA 1
ATOM 2079 C C . PHE A 1 259 ? -35.722 -24.105 5.806 1.00 42.25 259 PHE A C 1
ATOM 2081 O O . PHE A 1 259 ? -36.382 -23.074 5.955 1.00 42.25 259 PHE A O 1
ATOM 2088 N N . SER A 1 260 ? -35.666 -24.754 4.649 1.00 45.56 260 SER A N 1
ATOM 2089 C CA . SER A 1 260 ? -36.638 -24.646 3.558 1.00 45.56 260 SER A CA 1
ATOM 2090 C C . SER A 1 260 ? -36.867 -26.034 2.989 1.00 45.56 260 SER A C 1
ATOM 2092 O O . SER A 1 260 ? -35.856 -26.698 2.674 1.00 45.56 260 SER A O 1
#

Secondary structure (DSSP, 8-state):
-------------------PPPPP-TTT-EEEEEETTTTEEEEEEE--EEE-TTS-EEE-HHHHHHHHHHHHHHTT----SS-EEEEEE---GGG-HHHHHHHHHHHHHHHH-TTTEEEEE------SS-GGGS-HHHHHHHHHTHHHH-TT-HHHHHHHHHHHHHSPPTTS--EEEEEEESSSSHHHHHHHHHHHHHHSS--HHHHHHHHHHTT---HHHHHHHHHHHHHHHHHS--------TTSPPP-PPP------

Solvent-accessible surface area (backbone atoms only — not comparable to full-atom values): 14691 Å² total; per-residue (Å²): 139,82,85,84,82,84,82,81,82,82,81,81,81,79,79,77,80,68,72,68,63,47,58,57,44,71,91,40,48,41,72,74,50,70,33,85,89,48,57,12,35,34,33,39,15,29,31,60,30,32,75,41,97,86,71,45,80,39,67,28,60,74,60,48,53,54,47,55,47,50,48,31,45,77,70,77,41,85,68,67,97,63,54,40,39,36,37,36,40,29,47,46,53,89,80,35,71,42,41,35,53,56,48,49,44,51,53,50,50,34,70,76,38,58,86,53,31,44,80,38,88,48,52,49,76,55,29,86,69,55,53,82,80,44,60,64,73,60,34,52,53,50,19,49,45,37,83,80,70,48,88,61,35,60,68,58,54,40,49,49,51,53,51,57,39,67,47,73,49,93,86,75,49,26,38,37,39,38,33,20,18,49,73,22,17,34,59,28,30,25,53,52,35,46,35,37,58,69,77,48,91,50,37,43,63,57,42,48,53,53,29,46,76,53,58,39,75,52,64,27,21,54,22,34,34,49,39,47,44,40,20,34,38,64,59,67,71,43,85,37,70,71,75,63,82,90,47,77,80,71,78,69,80,73,75,77,80,80,85,125

Mean predicted aligned error: 7.33 Å

Radius of gyration: 22.31 Å; Cα contacts (8 Å, |Δi|>4): 408; chains: 1; bounding box: 96×39×63 Å